Protein AF-0000000086702572 (afdb_homodimer)

pLDDT: mean 79.31, std 17.7, range [41.81, 97.75]

Structure (mmCIF, N/CA/C/O backbone):
data_AF-0000000086702572-model_v1
#
loop_
_entity.id
_entity.type
_entity.pdbx_description
1 polymer 'THAP9-like helix-turn-helix domain-containing protein'
#
loop_
_atom_site.group_PDB
_atom_site.id
_atom_site.type_symbol
_atom_site.label_atom_id
_atom_site.label_alt_id
_atom_site.label_comp_id
_atom_site.label_asym_id
_atom_site.label_entity_id
_atom_site.label_seq_id
_atom_site.pdbx_PDB_ins_code
_atom_site.Cartn_x
_atom_site.Cartn_y
_atom_site.Cartn_z
_atom_site.occupancy
_atom_site.B_iso_or_equiv
_atom_site.auth_seq_id
_atom_site.auth_comp_id
_atom_site.auth_asym_id
_atom_site.auth_atom_id
_atom_site.pdbx_PDB_model_num
ATOM 1 N N . MET A 1 1 ? -46.062 8.516 2.52 1 47.41 1 MET A N 1
ATOM 2 C CA . MET A 1 1 ? -45.156 9.492 1.93 1 47.41 1 MET A CA 1
ATOM 3 C C . MET A 1 1 ? -44.125 9.953 2.951 1 47.41 1 MET A C 1
ATOM 5 O O . MET A 1 1 ? -43.062 10.453 2.58 1 47.41 1 MET A O 1
ATOM 9 N N . TYR A 1 2 ? -44.406 9.977 4.293 1 61.81 2 TYR A N 1
ATOM 10 C CA . TYR A 1 2 ? -43.656 10.523 5.414 1 61.81 2 TYR A CA 1
ATOM 11 C C . TYR A 1 2 ? -42.5 9.586 5.801 1 61.81 2 TYR A C 1
ATOM 13 O O . TYR A 1 2 ? -41.469 10.031 6.258 1 61.81 2 TYR A O 1
ATOM 21 N N . LEU A 1 3 ? -42.719 8.219 5.656 1 58.97 3 LEU A N 1
ATOM 22 C CA . LEU A 1 3 ? -41.688 7.277 6.09 1 58.97 3 LEU A CA 1
ATOM 23 C C . LEU A 1 3 ? -40.531 7.242 5.09 1 58.97 3 LEU A C 1
ATOM 25 O O . LEU A 1 3 ? -39.438 6.84 5.438 1 58.97 3 LEU A O 1
ATOM 29 N N . LYS A 1 4 ? -40.812 7.445 3.801 1 59.31 4 LYS A N 1
ATOM 30 C CA . LYS A 1 4 ? -39.781 7.457 2.787 1 59.31 4 LYS A CA 1
ATOM 31 C C . LYS A 1 4 ? -38.812 8.633 2.99 1 59.31 4 LYS A C 1
ATOM 33 O O . LYS A 1 4 ? -37.625 8.523 2.729 1 59.31 4 LYS A O 1
ATOM 38 N N . ASN A 1 5 ? -39.344 9.727 3.611 1 57.03 5 ASN A N 1
ATOM 39 C CA . ASN A 1 5 ? -38.5 10.922 3.789 1 57.03 5 ASN A CA 1
ATOM 40 C C . ASN A 1 5 ? -37.469 10.727 4.895 1 57.03 5 ASN A C 1
ATOM 42 O O . ASN A 1 5 ? -36.375 11.266 4.82 1 57.03 5 ASN A O 1
ATOM 46 N N . LYS A 1 6 ? -37.969 9.961 6.004 1 54.84 6 LYS A N 1
ATOM 47 C CA . LYS A 1 6 ? -37.031 9.812 7.109 1 54.84 6 LYS A CA 1
ATOM 48 C C . LYS A 1 6 ? -35.812 8.969 6.699 1 54.84 6 LYS A C 1
ATOM 50 O O . LYS A 1 6 ? -34.688 9.25 7.094 1 54.84 6 LYS A O 1
ATOM 55 N N . ALA A 1 7 ? -36.031 7.922 5.992 1 58.47 7 ALA A N 1
ATOM 56 C CA . ALA A 1 7 ? -34.969 7.023 5.547 1 58.47 7 ALA A CA 1
ATOM 57 C C . ALA A 1 7 ? -34 7.742 4.602 1 58.47 7 ALA A C 1
ATOM 59 O O . ALA A 1 7 ? -32.781 7.562 4.695 1 58.47 7 ALA A O 1
ATOM 60 N N . ILE A 1 8 ? -34.469 8.555 3.746 1 57.09 8 ILE A N 1
ATOM 61 C CA . ILE A 1 8 ? -33.656 9.359 2.838 1 57.09 8 ILE A CA 1
ATOM 62 C C . ILE A 1 8 ? -32.875 10.406 3.629 1 57.09 8 ILE A C 1
ATOM 64 O O . ILE A 1 8 ? -31.719 10.672 3.338 1 57.09 8 ILE A O 1
ATOM 68 N N . LYS A 1 9 ? -33.594 11.117 4.645 1 53.56 9 LYS A N 1
ATOM 69 C CA . LYS A 1 9 ? -32.906 12.086 5.488 1 53.56 9 LYS A CA 1
ATOM 70 C C . LYS A 1 9 ? -31.781 11.43 6.297 1 53.56 9 LYS A C 1
ATOM 72 O O . LYS A 1 9 ? -30.703 12 6.469 1 53.56 9 LYS A O 1
ATOM 77 N N . ARG A 1 10 ? -32 10.227 6.922 1 55.5 10 ARG A N 1
ATOM 78 C CA . ARG A 1 10 ? -30.953 9.516 7.629 1 55.5 10 ARG A CA 1
ATOM 79 C C . ARG A 1 10 ? -29.812 9.156 6.684 1 55.5 10 ARG A C 1
ATOM 81 O O . ARG A 1 10 ? -28.641 9.242 7.059 1 55.5 10 ARG A O 1
ATOM 88 N N . LEU A 1 11 ? -30.109 8.688 5.441 1 55.97 11 LEU A N 1
ATOM 89 C CA . LEU A 1 11 ? -29.094 8.406 4.43 1 55.97 11 LEU A CA 1
ATOM 90 C C . LEU A 1 11 ? -28.391 9.688 3.994 1 55.97 11 LEU A C 1
ATOM 92 O O . LEU A 1 11 ? -27.172 9.688 3.754 1 55.97 11 LEU A O 1
ATOM 96 N N . GLN A 1 12 ? -29.188 10.758 3.855 1 53.19 12 GLN A N 1
ATOM 97 C CA . GLN A 1 12 ? -28.641 12.07 3.525 1 53.19 12 GLN A CA 1
ATOM 98 C C . GLN A 1 12 ? -27.797 12.617 4.676 1 53.19 12 GLN A C 1
ATOM 100 O O . GLN A 1 12 ? -26.797 13.312 4.449 1 53.19 12 GLN A O 1
ATOM 105 N N . GLN A 1 13 ? -28.312 12.461 5.941 1 52.56 13 GLN A N 1
ATOM 106 C CA . GLN A 1 13 ? -27.594 12.953 7.113 1 52.56 13 GLN A CA 1
ATOM 107 C C . GLN A 1 13 ? -26.281 12.219 7.297 1 52.56 13 GLN A C 1
ATOM 109 O O . GLN A 1 13 ? -25.297 12.805 7.766 1 52.56 13 GLN A O 1
ATOM 114 N N . ARG A 1 14 ? -26.391 10.836 7.242 1 50.84 14 ARG A N 1
ATOM 115 C CA . ARG A 1 14 ? -25.125 10.125 7.457 1 50.84 14 ARG A CA 1
ATOM 116 C C . ARG A 1 14 ? -24.047 10.625 6.5 1 50.84 14 ARG A C 1
ATOM 118 O O . ARG A 1 14 ? -22.859 10.477 6.777 1 50.84 14 ARG A O 1
ATOM 125 N N . LYS A 1 15 ? -24.438 10.984 5.246 1 52.94 15 LYS A N 1
ATOM 126 C CA . LYS A 1 15 ? -23.469 11.258 4.199 1 52.94 15 LYS A CA 1
ATOM 127 C C . LYS A 1 15 ? -22.844 12.641 4.375 1 52.94 15 LYS A C 1
ATOM 129 O O . LYS A 1 15 ? -22.031 13.078 3.545 1 52.94 15 LYS A O 1
ATOM 134 N N . ARG A 1 16 ? -23.422 13.57 5.051 1 49.25 16 ARG A N 1
ATOM 135 C CA . ARG A 1 16 ? -22.797 14.891 5.023 1 49.25 16 ARG A CA 1
ATOM 136 C C . ARG A 1 16 ? -21.688 14.984 6.059 1 49.25 16 ARG A C 1
ATOM 138 O O . ARG A 1 16 ? -21.953 15.062 7.262 1 49.25 16 ARG A O 1
ATOM 145 N N . THR A 1 17 ? -20.562 14.164 5.867 1 56.25 17 THR A N 1
ATOM 146 C CA . THR A 1 17 ? -19.359 14.375 6.656 1 56.25 17 THR A CA 1
ATOM 147 C C . THR A 1 17 ? -19.125 15.859 6.918 1 56.25 17 THR A C 1
ATOM 149 O O . THR A 1 17 ? -19.281 16.688 6.016 1 56.25 17 THR A O 1
ATOM 152 N N . LYS A 1 18 ? -19.328 16.422 8.086 1 60.84 18 LYS A N 1
ATOM 153 C CA . LYS A 1 18 ? -19.156 17.812 8.469 1 60.84 18 LYS A CA 1
ATOM 154 C C . LYS A 1 18 ? -17.984 18.453 7.738 1 60.84 18 LYS A C 1
ATOM 156 O O . LYS A 1 18 ? -16.906 17.844 7.656 1 60.84 18 LYS A O 1
ATOM 161 N N . PRO A 1 19 ? -18.188 19.438 6.934 1 62.53 19 PRO A N 1
ATOM 162 C CA . PRO A 1 19 ? -17.203 20.203 6.168 1 62.53 19 PRO A CA 1
ATOM 163 C C . PRO A 1 19 ? -15.891 20.406 6.934 1 62.53 19 PRO A C 1
ATOM 165 O O . PRO A 1 19 ? -14.82 20.453 6.324 1 62.53 19 PRO A O 1
ATOM 168 N N . THR A 1 20 ? -15.953 20.469 8.25 1 73.62 20 THR A N 1
ATOM 169 C CA . THR A 1 20 ? -14.742 20.703 9.016 1 73.62 20 THR A CA 1
ATOM 170 C C . THR A 1 20 ? -13.82 19.484 8.961 1 73.62 20 THR A C 1
ATOM 172 O O . THR A 1 20 ? -12.602 19.625 8.867 1 73.62 20 THR A O 1
ATOM 175 N N . THR A 1 21 ? -14.43 18.406 8.922 1 79.75 21 THR A N 1
ATOM 176 C CA . THR A 1 21 ? -13.609 17.203 8.891 1 79.75 21 THR A CA 1
ATOM 177 C C . THR A 1 21 ? -12.883 17.078 7.551 1 79.75 21 THR A C 1
ATOM 179 O O . THR A 1 21 ? -11.711 16.703 7.508 1 79.75 21 THR A O 1
ATOM 182 N N . LEU A 1 22 ? -13.57 17.469 6.555 1 83.44 22 LEU A N 1
ATOM 183 C CA . LEU A 1 22 ? -12.953 17.438 5.234 1 83.44 22 LEU A CA 1
ATOM 184 C C . LEU A 1 22 ? -11.781 18.406 5.156 1 83.44 22 LEU A C 1
ATOM 186 O O . LEU A 1 22 ? -10.75 18.094 4.555 1 83.44 22 LEU A O 1
ATOM 190 N N . ALA A 1 23 ? -11.93 19.5 5.754 1 84.88 23 ALA A N 1
ATOM 191 C CA . ALA A 1 23 ? -10.852 20.484 5.762 1 84.88 23 ALA A CA 1
ATOM 192 C C . ALA A 1 23 ? -9.633 19.969 6.508 1 84.88 23 ALA A C 1
ATOM 194 O O . ALA A 1 23 ? -8.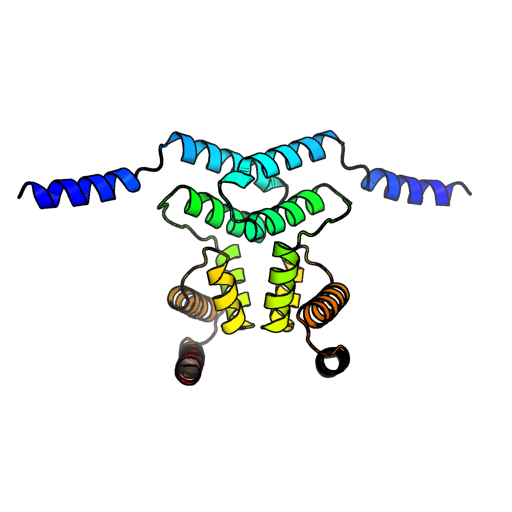492 20.188 6.082 1 84.88 23 ALA A O 1
ATOM 195 N N . ASN A 1 24 ? -9.812 19.297 7.566 1 89.25 24 ASN A N 1
ATOM 196 C CA . ASN A 1 24 ? -8.719 18.719 8.344 1 89.25 24 ASN A CA 1
ATOM 197 C C . ASN A 1 24 ? -7.969 17.656 7.543 1 89.25 24 ASN A C 1
ATOM 199 O O . ASN A 1 24 ? -6.734 17.625 7.559 1 89.25 24 ASN A O 1
ATOM 203 N N . VAL A 1 25 ? -8.727 16.906 6.859 1 92.56 25 VAL A N 1
ATOM 204 C CA . VAL A 1 25 ? -8.133 15.828 6.078 1 92.56 25 VAL A CA 1
ATOM 205 C C . VAL A 1 25 ? -7.301 16.406 4.938 1 92.56 25 VAL A C 1
ATOM 207 O O . VAL A 1 25 ? -6.195 15.938 4.664 1 92.56 25 VAL A O 1
ATOM 210 N N . GLU A 1 26 ? -7.797 17.453 4.328 1 92.62 26 GLU A N 1
ATOM 211 C CA . GLU A 1 26 ? -7.066 18.078 3.227 1 92.62 26 GLU A CA 1
ATOM 212 C C . GLU A 1 26 ? -5.785 18.75 3.723 1 92.62 26 GLU A C 1
ATOM 214 O O . GLU A 1 26 ? -4.777 18.766 3.018 1 92.62 26 GLU A O 1
ATOM 219 N N . GLN A 1 27 ? -5.844 19.25 4.879 1 93.88 27 GLN A N 1
ATOM 220 C CA . GLN A 1 27 ? -4.641 19.828 5.473 1 93.88 27 GLN A CA 1
ATOM 221 C C . GLN A 1 27 ? -3.582 18.766 5.719 1 93.88 27 GLN A C 1
ATOM 223 O O . GLN A 1 27 ? -2.393 19 5.484 1 93.88 27 GLN A O 1
ATOM 228 N N . ILE A 1 28 ? -3.982 17.656 6.211 1 94.75 28 ILE A N 1
ATOM 229 C CA . ILE A 1 28 ? -3.066 16.547 6.453 1 94.75 28 ILE A CA 1
ATOM 230 C C . ILE A 1 28 ? -2.449 16.094 5.137 1 94.75 28 ILE A C 1
ATOM 232 O O . ILE A 1 28 ? -1.235 15.898 5.047 1 94.75 28 ILE A O 1
ATOM 236 N N . ILE A 1 29 ? -3.273 16 4.145 1 94.56 29 ILE A N 1
ATOM 237 C CA . ILE A 1 29 ? -2.848 15.547 2.826 1 94.56 29 ILE A CA 1
ATOM 238 C C . ILE A 1 29 ? -1.815 16.516 2.252 1 94.56 29 ILE A C 1
ATOM 240 O O . ILE A 1 29 ? -0.785 16.094 1.723 1 94.56 29 ILE A O 1
ATOM 244 N N . SER A 1 30 ? -2.053 17.719 2.445 1 95 30 SER A N 1
ATOM 245 C CA . SER A 1 30 ? -1.135 18.734 1.942 1 95 30 SER A CA 1
ATOM 246 C C . SER A 1 30 ? 0.174 18.734 2.725 1 95 30 SER A C 1
ATOM 248 O O . SER A 1 30 ? 1.245 18.953 2.152 1 95 30 SER A O 1
ATOM 250 N N . ALA A 1 31 ? 0.115 18.5 3.941 1 94.56 31 ALA A N 1
ATOM 251 C CA . ALA A 1 31 ? 1.286 18.516 4.816 1 94.56 31 ALA A CA 1
ATOM 252 C C . ALA A 1 31 ? 2.205 17.328 4.52 1 94.56 31 ALA A C 1
ATOM 254 O O . ALA A 1 31 ? 3.422 17.422 4.711 1 94.56 31 ALA A O 1
ATOM 255 N N . MET A 1 32 ? 1.665 16.266 4.055 1 94.88 32 MET A N 1
ATOM 256 C CA . MET A 1 32 ? 2.479 15.078 3.863 1 94.88 32 MET A CA 1
ATOM 257 C C . MET A 1 32 ? 3.074 15.039 2.459 1 94.88 32 MET A C 1
ATOM 259 O O . MET A 1 32 ? 3.992 14.266 2.189 1 94.88 32 MET A O 1
ATOM 263 N N . GLU A 1 33 ? 2.643 15.875 1.587 1 95.06 33 GLU A N 1
ATOM 264 C CA . GLU A 1 33 ? 2.975 15.836 0.166 1 95.06 33 GLU A CA 1
ATOM 265 C C . GLU A 1 33 ? 4.48 15.922 -0.051 1 95.06 33 GLU A C 1
ATOM 267 O O . GLU A 1 33 ? 5.039 15.18 -0.866 1 95.06 33 GLU A O 1
ATOM 272 N N . PRO A 1 34 ? 5.211 16.75 0.697 1 94 34 PRO A N 1
ATOM 273 C CA . PRO A 1 34 ? 6.648 16.891 0.445 1 94 34 PRO A CA 1
ATOM 274 C C . PRO A 1 34 ? 7.441 15.656 0.883 1 94 34 PRO A C 1
ATOM 276 O O . PRO A 1 34 ? 8.586 15.469 0.458 1 94 34 PRO A O 1
ATOM 279 N N . TYR A 1 35 ? 6.875 14.797 1.623 1 93.81 35 TYR A N 1
ATOM 280 C CA . TYR A 1 35 ? 7.609 13.68 2.201 1 93.81 35 TYR A CA 1
ATOM 281 C C . TYR A 1 35 ? 7.391 12.406 1.393 1 93.81 35 TYR A C 1
ATOM 283 O O . TYR A 1 35 ? 8.125 11.43 1.545 1 93.81 35 TYR A O 1
ATOM 291 N N . LEU A 1 36 ? 6.457 12.336 0.523 1 95.5 36 LEU A N 1
ATOM 292 C CA . LEU A 1 36 ? 6.031 11.094 -0.111 1 95.5 36 LEU A CA 1
ATOM 293 C C . LEU A 1 36 ? 6.18 11.18 -1.626 1 95.5 36 LEU A C 1
ATOM 295 O O . LEU A 1 36 ? 6.191 12.273 -2.193 1 95.5 36 LEU A O 1
ATOM 299 N N . THR A 1 37 ? 6.398 10.078 -2.238 1 95.62 37 THR A N 1
ATOM 300 C CA . THR A 1 37 ? 6.359 10.008 -3.695 1 95.62 37 THR A CA 1
ATOM 301 C C . THR A 1 37 ? 4.945 10.25 -4.211 1 95.62 37 THR A C 1
ATOM 303 O O . THR A 1 37 ? 3.98 10.203 -3.443 1 95.62 37 THR A O 1
ATOM 306 N N . LYS A 1 38 ? 4.812 10.484 -5.441 1 95.75 38 LYS A N 1
ATOM 307 C CA . LYS A 1 38 ? 3.508 10.758 -6.039 1 95.75 38 LYS A CA 1
ATOM 308 C C . LYS A 1 38 ? 2.553 9.586 -5.84 1 95.75 38 LYS A C 1
ATOM 310 O O . LYS A 1 38 ? 1.374 9.781 -5.535 1 95.75 38 LYS A O 1
ATOM 315 N N . VAL A 1 39 ? 3.088 8.398 -5.992 1 95.12 39 VAL A N 1
ATOM 316 C CA . VAL A 1 39 ? 2.273 7.191 -5.848 1 95.12 39 VAL A CA 1
ATOM 317 C C . VAL A 1 39 ? 1.812 7.055 -4.398 1 95.12 39 VAL A C 1
ATOM 319 O O . VAL A 1 39 ? 0.622 6.859 -4.133 1 95.12 39 VAL A O 1
ATOM 322 N N . GLN A 1 40 ? 2.783 7.207 -3.484 1 96.81 40 GLN A N 1
ATOM 323 C CA . GLN A 1 40 ? 2.461 7.102 -2.066 1 96.81 40 GLN A CA 1
ATOM 324 C C . GLN A 1 40 ? 1.431 8.148 -1.657 1 96.81 40 GLN A C 1
ATOM 326 O O . GLN A 1 40 ? 0.446 7.832 -0.987 1 96.81 40 GLN A O 1
ATOM 331 N N . HIS A 1 41 ? 1.684 9.336 -2.072 1 96.81 41 HIS A N 1
ATOM 332 C CA . HIS A 1 41 ? 0.8 10.445 -1.738 1 96.81 41 HIS A CA 1
ATOM 333 C C . HIS A 1 41 ? -0.609 10.211 -2.271 1 96.81 41 HIS A C 1
ATOM 335 O O . HIS A 1 41 ? -1.593 10.484 -1.58 1 96.81 41 HIS A O 1
ATOM 341 N N . SER A 1 42 ? -0.713 9.719 -3.477 1 95.56 42 SER A N 1
ATOM 342 C CA . SER A 1 42 ? -2.012 9.469 -4.09 1 95.56 42 SER A CA 1
ATOM 343 C C . SER A 1 42 ? -2.766 8.367 -3.357 1 95.56 42 SER A C 1
ATOM 345 O O . SER A 1 42 ? -3.959 8.5 -3.08 1 95.56 42 SER A O 1
ATOM 347 N N . LEU A 1 43 ? -2.074 7.309 -3.078 1 96.25 43 LEU A N 1
ATOM 348 C CA . LEU A 1 43 ? -2.691 6.188 -2.379 1 96.25 43 LEU A CA 1
ATOM 349 C C . LEU A 1 43 ? -3.223 6.621 -1.017 1 96.25 43 LEU A C 1
ATOM 351 O O . LEU A 1 43 ? -4.359 6.305 -0.66 1 96.25 43 LEU A O 1
ATOM 355 N N . ILE A 1 44 ? -2.434 7.371 -0.308 1 96.19 44 ILE A N 1
ATOM 356 C CA . ILE A 1 44 ? -2.787 7.789 1.045 1 96.19 44 ILE A CA 1
ATOM 357 C C . ILE A 1 44 ? -3.943 8.781 0.992 1 96.19 44 ILE A C 1
ATOM 359 O O . ILE A 1 44 ? -4.867 8.719 1.806 1 96.19 44 ILE A O 1
ATOM 363 N N . SER A 1 45 ? -3.895 9.672 0.053 1 94.5 45 SER A N 1
ATOM 364 C CA . SER A 1 45 ? -4.949 10.664 -0.103 1 94.5 45 SER A CA 1
ATOM 365 C C . SER A 1 45 ? -6.301 10.008 -0.35 1 94.5 45 SER A C 1
ATOM 367 O O . SER A 1 45 ? -7.324 10.445 0.181 1 94.5 45 SER A O 1
ATOM 369 N N . ILE A 1 46 ? -6.266 8.992 -1.182 1 94.31 46 ILE A N 1
ATOM 370 C CA . ILE A 1 46 ? -7.492 8.266 -1.495 1 94.31 46 ILE A CA 1
ATOM 371 C C . ILE A 1 46 ? -8.062 7.645 -0.222 1 94.31 46 ILE A C 1
ATOM 373 O O . ILE A 1 46 ? -9.273 7.719 0.022 1 94.31 46 ILE A O 1
ATOM 377 N N . GLN A 1 47 ? -7.203 7.082 0.638 1 94.56 47 GLN A N 1
ATOM 378 C CA . GLN A 1 47 ? -7.672 6.461 1.874 1 94.56 47 GLN A CA 1
ATOM 379 C C . GLN A 1 47 ? -8.242 7.508 2.828 1 94.56 47 GLN A C 1
ATOM 381 O O . GLN A 1 47 ? -9.281 7.281 3.457 1 94.56 47 GLN A O 1
ATOM 386 N N . LEU A 1 48 ? -7.613 8.648 2.941 1 94.44 48 LEU A N 1
ATOM 387 C CA . LEU A 1 48 ? -8.031 9.695 3.865 1 94.44 48 LEU A CA 1
ATOM 388 C C . LEU A 1 48 ? -9.344 10.32 3.418 1 94.44 48 LEU A C 1
ATOM 390 O O . LEU A 1 48 ? -10.242 10.547 4.238 1 94.44 48 LEU A O 1
ATOM 394 N N . ARG A 1 49 ? -9.461 10.539 2.162 1 91.75 49 ARG A N 1
ATOM 395 C CA . ARG A 1 49 ? -10.688 11.125 1.633 1 91.75 49 ARG A CA 1
ATOM 396 C C . ARG A 1 49 ? -11.852 10.148 1.74 1 91.75 49 ARG A C 1
ATOM 398 O O . ARG A 1 49 ? -12.992 10.555 1.982 1 91.75 49 ARG A O 1
ATOM 405 N N . ALA A 1 50 ? -11.523 8.883 1.514 1 90.44 50 ALA A N 1
ATOM 406 C CA . ALA A 1 50 ? -12.555 7.859 1.632 1 90.44 50 ALA A CA 1
ATOM 407 C C . ALA A 1 50 ? -13.078 7.77 3.062 1 90.44 50 ALA A C 1
ATOM 409 O O . ALA A 1 50 ? -14.25 7.441 3.285 1 90.44 50 ALA A O 1
ATOM 410 N N . ALA A 1 51 ? -12.219 8.039 4.016 1 88.5 51 ALA A N 1
ATOM 411 C CA . ALA A 1 51 ? -12.578 7.949 5.426 1 88.5 51 ALA A CA 1
ATOM 412 C C . ALA A 1 51 ? -13.594 9.023 5.805 1 88.5 51 ALA A C 1
ATOM 414 O O . ALA A 1 51 ? -14.398 8.836 6.723 1 88.5 51 ALA A O 1
ATOM 415 N N . VAL A 1 52 ? -13.57 10.211 5.273 1 86.44 52 VAL A N 1
ATOM 416 C CA . VAL A 1 52 ? -14.438 11.312 5.664 1 86.44 52 VAL A CA 1
ATOM 417 C C . VAL A 1 52 ? -15.68 11.328 4.785 1 86.44 52 VAL A C 1
ATOM 419 O O . VAL A 1 52 ? -16.672 11.992 5.109 1 86.44 52 VAL A O 1
ATOM 422 N N . GLY A 1 53 ? -15.766 10.594 3.766 1 79.38 53 GLY A N 1
ATOM 423 C CA . GLY A 1 53 ? -17.016 10.508 3.023 1 79.38 53 GLY A CA 1
ATOM 424 C C . GLY A 1 53 ? -16.812 10.398 1.524 1 79.38 53 GLY A C 1
ATOM 425 O O . GLY A 1 53 ? -15.688 10.203 1.057 1 79.38 53 GLY A O 1
ATOM 426 N N . LYS A 1 54 ? -17.953 10.484 0.856 1 64.19 54 LYS A N 1
ATOM 427 C CA . LYS A 1 54 ? -18.047 10.203 -0.574 1 64.19 54 LYS A CA 1
ATOM 428 C C . LYS A 1 54 ? -17.438 11.336 -1.394 1 64.19 54 LYS A C 1
ATOM 430 O O . LYS A 1 54 ? -18.031 12.398 -1.542 1 64.19 54 LYS A O 1
ATOM 435 N N . VAL A 1 55 ? -16.266 11.367 -1.47 1 67.5 55 VAL A N 1
ATOM 436 C CA . VAL A 1 55 ? -15.633 12.297 -2.396 1 67.5 55 VAL A CA 1
ATOM 437 C C . VAL A 1 55 ? -15.367 11.594 -3.729 1 67.5 55 VAL A C 1
ATOM 439 O O . VAL A 1 55 ? -15.086 10.398 -3.762 1 67.5 55 VAL A O 1
ATOM 442 N N . LYS A 1 56 ? -15.75 12.312 -4.637 1 71 56 LYS A N 1
ATOM 443 C CA . LYS A 1 56 ? -15.383 11.766 -5.941 1 71 56 LYS A CA 1
ATOM 444 C C . LYS A 1 56 ? -13.891 11.43 -6 1 71 56 LYS A C 1
ATOM 446 O O . LYS A 1 56 ? -13.055 12.242 -5.613 1 71 56 LYS A O 1
ATOM 451 N N . ARG A 1 57 ? -13.656 10.281 -6.375 1 73.94 57 ARG A N 1
ATOM 452 C CA . ARG A 1 57 ? -12.266 9.844 -6.43 1 73.94 57 ARG A CA 1
ATOM 453 C C . ARG A 1 57 ? -11.633 10.203 -7.773 1 73.94 57 ARG A C 1
ATOM 455 O O . ARG A 1 57 ? -12.125 9.789 -8.828 1 73.94 57 ARG A O 1
ATOM 462 N N . CYS A 1 58 ? -10.773 11.156 -7.715 1 80 58 CYS A N 1
ATOM 463 C CA . CYS A 1 58 ? -9.93 11.43 -8.875 1 80 58 CYS A CA 1
ATOM 464 C C . CYS A 1 58 ? -8.57 10.758 -8.734 1 80 58 CYS A C 1
ATOM 466 O O . CYS A 1 58 ? -7.871 10.969 -7.746 1 80 58 CYS A O 1
ATOM 468 N N . TYR A 1 59 ? -8.359 9.867 -9.758 1 90.31 59 TYR A N 1
ATOM 469 C CA . TYR A 1 59 ? -7.098 9.133 -9.719 1 90.31 59 TYR A CA 1
ATOM 470 C C . TYR A 1 59 ? -6.082 9.742 -10.68 1 90.31 59 TYR A C 1
ATOM 472 O O . TYR A 1 59 ? -6.391 9.992 -11.844 1 90.31 59 TYR A O 1
ATOM 480 N N . ASN A 1 60 ? -5.047 10.008 -10.211 1 91.25 60 ASN A N 1
ATOM 481 C CA . ASN A 1 60 ? -3.979 10.5 -11.078 1 91.25 60 ASN A CA 1
ATOM 482 C C . ASN A 1 60 ? -3.354 9.367 -11.891 1 91.25 60 ASN A C 1
ATOM 484 O O . ASN A 1 60 ? -3.604 8.195 -11.617 1 91.25 60 ASN A O 1
ATOM 488 N N . LYS A 1 61 ? -2.568 9.711 -12.93 1 91.75 61 LYS A N 1
ATOM 489 C CA . LYS A 1 61 ? -1.966 8.734 -13.836 1 91.75 61 LYS A CA 1
ATOM 490 C C . LYS A 1 61 ? -0.988 7.824 -13.094 1 91.75 61 LYS A C 1
ATOM 492 O O . LYS A 1 61 ? -0.878 6.641 -13.406 1 91.75 61 LYS A O 1
ATOM 497 N N . GLU A 1 62 ? -0.263 8.43 -12.148 1 93 62 GLU A N 1
ATOM 498 C CA . GLU A 1 62 ? 0.726 7.664 -11.398 1 93 62 GLU A CA 1
ATOM 499 C C . GLU A 1 62 ? 0.066 6.543 -10.594 1 93 62 GLU A C 1
ATOM 501 O O . GLU A 1 62 ? 0.554 5.41 -10.586 1 93 62 GLU A O 1
ATOM 506 N N . PHE A 1 63 ? -1.007 6.879 -10.031 1 95.38 63 PHE A N 1
ATOM 507 C CA . PHE A 1 63 ? -1.721 5.879 -9.25 1 95.38 63 PHE A CA 1
ATOM 508 C C . PHE A 1 63 ? -2.328 4.816 -10.156 1 95.38 63 PHE A C 1
ATOM 510 O O . PHE A 1 63 ? -2.301 3.627 -9.828 1 95.38 63 PHE A O 1
ATOM 517 N N . LYS A 1 64 ? -2.922 5.195 -11.266 1 95.44 64 LYS A N 1
ATOM 518 C CA . LYS A 1 64 ? -3.518 4.242 -12.195 1 95.44 64 LYS A CA 1
ATOM 519 C C . LYS A 1 64 ? -2.484 3.232 -12.688 1 95.44 64 LYS A C 1
ATOM 521 O O . LYS A 1 64 ? -2.748 2.029 -12.711 1 95.44 64 LYS A O 1
ATOM 526 N N . THR A 1 65 ? -1.343 3.734 -12.977 1 93.06 65 THR A N 1
ATOM 527 C CA . THR A 1 65 ? -0.271 2.861 -13.438 1 93.06 65 THR A CA 1
ATOM 528 C C . THR A 1 65 ? 0.154 1.894 -12.336 1 93.06 65 THR A C 1
ATOM 530 O O . THR A 1 65 ? 0.404 0.715 -12.602 1 93.06 65 THR A O 1
ATOM 533 N N . PHE A 1 66 ? 0.232 2.42 -11.188 1 96.19 66 PHE A N 1
ATOM 534 C CA . PHE A 1 66 ? 0.582 1.603 -10.031 1 96.19 66 PHE A CA 1
ATOM 535 C C . PHE A 1 66 ? -0.451 0.503 -9.812 1 96.19 66 PHE A C 1
ATOM 537 O O . PHE A 1 66 ? -0.097 -0.669 -9.672 1 96.19 66 PHE A O 1
ATOM 544 N N . ALA A 1 67 ? -1.657 0.913 -9.75 1 97 67 ALA A N 1
ATOM 545 C CA . ALA A 1 67 ? -2.748 -0.018 -9.477 1 97 67 ALA A CA 1
ATOM 546 C C . ALA A 1 67 ? -2.83 -1.103 -10.547 1 97 67 ALA A C 1
ATOM 548 O O . ALA A 1 67 ? -2.988 -2.285 -10.227 1 97 67 ALA A O 1
ATOM 549 N N . VAL A 1 68 ? -2.676 -0.739 -11.766 1 94.75 68 VAL A N 1
ATOM 550 C CA . VAL A 1 68 ? -2.688 -1.679 -12.883 1 94.75 68 VAL A CA 1
ATOM 551 C C . VAL A 1 68 ? -1.495 -2.627 -12.773 1 94.75 68 VAL A C 1
ATOM 553 O O . VAL A 1 68 ? -1.621 -3.826 -13.031 1 94.75 68 VAL A O 1
ATOM 556 N N . SER A 1 69 ? -0.352 -2.111 -12.375 1 95.56 69 SER A N 1
ATOM 557 C CA . SER A 1 69 ? 0.851 -2.924 -12.227 1 95.56 69 SER A CA 1
ATOM 558 C C . SER A 1 69 ? 0.667 -3.982 -11.141 1 95.56 69 SER A C 1
ATOM 560 O O . SER A 1 69 ? 1.075 -5.133 -11.312 1 95.56 69 SER A O 1
ATOM 562 N N . VAL A 1 70 ? 0.093 -3.604 -10.039 1 96.12 70 VAL A N 1
ATOM 563 C CA . VAL A 1 70 ? -0.171 -4.539 -8.953 1 96.12 70 VAL A CA 1
ATOM 564 C C . VAL A 1 70 ? -1.106 -5.645 -9.438 1 96.12 70 VAL A C 1
ATOM 566 O O . VAL A 1 70 ? -0.869 -6.828 -9.172 1 96.12 70 VAL A O 1
ATOM 569 N N . TYR A 1 71 ? -2.129 -5.262 -10.117 1 94.44 71 TYR A N 1
ATOM 570 C CA . TYR A 1 71 ? -3.104 -6.219 -10.625 1 94.44 71 TYR A CA 1
ATOM 571 C C . TYR A 1 71 ? -2.469 -7.145 -11.656 1 94.44 71 TYR A C 1
ATOM 573 O O . TYR A 1 71 ? -2.77 -8.344 -11.695 1 94.44 71 TYR A O 1
ATOM 581 N N . TYR A 1 72 ? -1.688 -6.551 -12.5 1 87.94 72 TYR A N 1
ATOM 582 C CA . TYR A 1 72 ? -0.983 -7.332 -13.508 1 87.94 72 TYR A CA 1
ATOM 583 C C . TYR A 1 72 ? -0.079 -8.375 -12.867 1 87.94 72 TYR A C 1
ATOM 585 O O . TYR A 1 72 ? 0.03 -9.5 -13.352 1 87.94 72 TYR A O 1
ATOM 593 N N . LYS A 1 73 ? 0.572 -7.996 -11.805 1 90 73 LYS A N 1
ATOM 594 C CA . LYS A 1 73 ? 1.487 -8.906 -11.125 1 90 73 LYS A CA 1
ATOM 595 C C . LYS A 1 73 ? 0.726 -10.023 -10.414 1 90 73 LYS A C 1
ATOM 597 O O . LYS A 1 73 ? 1.188 -11.164 -10.359 1 90 73 LYS A O 1
ATOM 602 N N . SER A 1 74 ? -0.351 -9.641 -9.758 1 91.25 74 SER A N 1
ATOM 603 C CA . SER A 1 74 ? -1.143 -10.641 -9.047 1 91.25 74 SER A CA 1
ATOM 604 C C . SER A 1 74 ? -2.557 -10.141 -8.781 1 91.25 74 SER A C 1
ATOM 606 O O . SER A 1 74 ? -2.777 -9.336 -7.871 1 91.25 74 SER A O 1
ATOM 608 N N . PRO A 1 75 ? -3.492 -10.711 -9.539 1 92.88 75 PRO A N 1
ATOM 609 C CA . PRO A 1 75 ? -4.883 -10.336 -9.281 1 92.88 75 PRO A CA 1
ATOM 610 C C . PRO A 1 75 ? -5.352 -10.719 -7.879 1 92.88 75 PRO A C 1
ATOM 612 O O . PRO A 1 75 ? -6.133 -9.984 -7.266 1 92.88 75 PRO A O 1
ATOM 615 N N . SER A 1 76 ? -4.859 -11.828 -7.406 1 92.62 76 SER A N 1
ATOM 616 C CA . SER A 1 76 ? -5.227 -12.281 -6.07 1 92.62 76 SER A CA 1
ATOM 617 C C . SER A 1 76 ? -4.707 -11.328 -5 1 92.62 76 SER A C 1
ATOM 619 O O . SER A 1 76 ? -5.418 -11.008 -4.047 1 92.62 76 SER A O 1
ATOM 621 N N . CYS A 1 77 ? -3.508 -10.883 -5.203 1 94.12 77 CYS A N 1
ATOM 622 C CA . CYS A 1 77 ? -2.918 -9.922 -4.277 1 94.12 77 CYS A CA 1
ATOM 623 C C . CYS A 1 77 ? -3.672 -8.602 -4.316 1 94.12 77 CYS A C 1
ATOM 625 O O . CYS A 1 77 ? -3.914 -7.988 -3.271 1 94.12 77 CYS A O 1
ATOM 627 N N . TYR A 1 78 ? -4.055 -8.203 -5.469 1 95.81 78 TYR A N 1
ATOM 628 C CA . TYR A 1 78 ? -4.82 -6.969 -5.609 1 95.81 78 TYR A CA 1
ATOM 629 C C . TYR A 1 78 ? -6.129 -7.047 -4.832 1 95.81 78 TYR A C 1
ATOM 631 O O . TYR A 1 78 ? -6.512 -6.09 -4.156 1 95.81 78 TYR A O 1
ATOM 639 N N . ARG A 1 79 ? -6.816 -8.164 -4.941 1 95.25 79 ARG A N 1
ATOM 640 C CA . ARG A 1 79 ? -8.062 -8.359 -4.211 1 95.25 79 ARG A CA 1
ATOM 641 C C . ARG A 1 79 ? -7.82 -8.32 -2.703 1 95.25 79 ARG A C 1
ATOM 643 O O . ARG A 1 79 ? -8.609 -7.742 -1.958 1 95.25 79 ARG A O 1
ATOM 650 N N . PHE A 1 80 ? -6.793 -8.922 -2.355 1 96.44 80 PHE A N 1
ATOM 651 C CA . PHE A 1 80 ? -6.43 -8.898 -0.943 1 96.44 80 PHE A CA 1
ATOM 652 C C . PHE A 1 80 ? -6.172 -7.469 -0.479 1 96.44 80 PHE A C 1
ATOM 654 O O . PHE A 1 80 ? -6.672 -7.051 0.568 1 96.44 80 PHE A O 1
ATOM 661 N N . LEU A 1 81 ? -5.359 -6.676 -1.206 1 97.75 81 LEU A N 1
ATOM 662 C CA . LEU A 1 81 ? -5.062 -5.285 -0.873 1 97.75 81 LEU A CA 1
ATOM 663 C C . LEU A 1 81 ? -6.344 -4.457 -0.807 1 97.75 81 LEU A C 1
ATOM 665 O O . LEU A 1 81 ? -6.461 -3.557 0.026 1 97.75 81 LEU A O 1
ATOM 669 N N . SER A 1 82 ? -7.301 -4.793 -1.676 1 96.94 82 SER A N 1
ATOM 670 C CA . SER A 1 82 ? -8.57 -4.074 -1.731 1 96.94 82 SER A CA 1
ATOM 671 C C . SER A 1 82 ? -9.383 -4.285 -0.457 1 96.94 82 SER A C 1
ATOM 673 O O . SER A 1 82 ? -10.305 -3.52 -0.171 1 96.94 82 SER A O 1
ATOM 675 N N . THR A 1 83 ? -9.094 -5.312 0.288 1 96 83 THR A N 1
ATOM 676 C CA . THR A 1 83 ? -9.773 -5.547 1.557 1 96 83 THR A CA 1
ATOM 677 C C . THR A 1 83 ? -9.211 -4.641 2.646 1 96 83 THR A C 1
ATOM 679 O O . THR A 1 83 ? -9.875 -4.379 3.65 1 96 83 THR A O 1
ATOM 682 N N . LYS A 1 84 ? -7.996 -4.16 2.502 1 96.69 84 LYS A N 1
ATOM 683 C CA . LYS A 1 84 ? -7.316 -3.338 3.5 1 96.69 84 LYS A CA 1
ATOM 684 C C . LYS A 1 84 ? -7.309 -1.869 3.088 1 96.69 84 LYS A C 1
ATOM 686 O O . LYS A 1 84 ? -7.289 -0.98 3.941 1 96.69 84 LYS A O 1
ATOM 691 N N . PHE A 1 85 ? -7.367 -1.668 1.838 1 96.69 85 PHE A N 1
ATOM 692 C CA . PHE A 1 85 ? -7.301 -0.324 1.275 1 96.69 85 PHE A CA 1
ATOM 693 C C . PHE A 1 85 ? -8.469 -0.074 0.329 1 96.69 85 PHE A C 1
ATOM 695 O O . PHE A 1 85 ? -8.938 -0.993 -0.348 1 96.69 85 PHE A O 1
ATOM 702 N N . LYS A 1 86 ? -8.852 1.134 0.334 1 94.94 86 LYS A N 1
ATOM 703 C CA . LYS A 1 86 ? -9.859 1.528 -0.65 1 94.94 86 LYS A CA 1
ATOM 704 C C . LYS A 1 86 ? -9.242 1.638 -2.045 1 94.94 86 LYS A C 1
ATOM 706 O O . LYS A 1 86 ? -8.633 2.652 -2.381 1 94.94 86 LYS A O 1
ATOM 711 N N . LEU A 1 87 ? -9.383 0.604 -2.775 1 95.44 87 LEU A N 1
ATOM 712 C CA . LEU A 1 87 ? -8.852 0.539 -4.133 1 95.44 87 LEU A CA 1
ATOM 713 C C . LEU A 1 87 ? -9.984 0.396 -5.148 1 95.44 87 LEU A C 1
ATOM 715 O O . LEU A 1 87 ? -11.078 -0.06 -4.809 1 95.44 87 LEU A O 1
ATOM 719 N N . PRO A 1 88 ? -9.734 0.9 -6.355 1 95.06 88 PRO A N 1
ATOM 720 C CA . PRO A 1 88 ? -10.75 0.721 -7.398 1 95.06 88 PRO A CA 1
ATOM 721 C C . PRO A 1 88 ? -11.094 -0.747 -7.637 1 95.06 88 PRO A C 1
ATOM 723 O O . PRO A 1 88 ? -10.242 -1.621 -7.473 1 95.06 88 PRO A O 1
ATOM 726 N N . ALA A 1 89 ? -12.328 -0.995 -8.031 1 94.88 89 ALA A N 1
ATOM 727 C CA . ALA A 1 89 ? -12.781 -2.354 -8.32 1 94.88 89 ALA A CA 1
ATOM 728 C C . ALA A 1 89 ? -11.992 -2.967 -9.469 1 94.88 89 ALA A C 1
ATOM 730 O O . ALA A 1 89 ? -11.445 -2.248 -10.305 1 94.88 89 ALA A O 1
ATOM 731 N N . VAL A 1 90 ? -12.062 -4.25 -9.469 1 92.06 90 VAL A N 1
ATOM 732 C CA . VAL A 1 90 ? -11.328 -5.008 -10.477 1 92.06 90 VAL A CA 1
ATOM 733 C C . VAL A 1 90 ? -11.773 -4.59 -11.875 1 92.06 90 VAL A C 1
ATOM 735 O O . VAL A 1 90 ? -10.953 -4.461 -12.781 1 92.06 90 VAL A O 1
ATOM 738 N N . SER A 1 91 ? -13.031 -4.348 -12.07 1 93.38 91 SER A N 1
ATOM 739 C CA . SER A 1 91 ? -13.555 -3.93 -13.367 1 93.38 91 SER A CA 1
ATOM 740 C C . SER A 1 91 ? -12.953 -2.598 -13.805 1 93.38 91 SER A C 1
ATOM 742 O O . SER A 1 91 ? -12.68 -2.393 -14.992 1 93.38 91 SER A O 1
ATOM 744 N N . THR A 1 92 ? -12.797 -1.657 -12.875 1 93.75 92 THR A N 1
ATOM 745 C CA . THR A 1 92 ? -12.18 -0.366 -13.148 1 93.75 92 THR A CA 1
ATOM 746 C C . THR A 1 92 ? -10.719 -0.542 -13.547 1 93.75 92 THR A C 1
ATOM 748 O O . THR A 1 92 ? -10.25 0.092 -14.5 1 93.75 92 THR A O 1
ATOM 751 N N . ILE A 1 93 ? -10.008 -1.42 -12.898 1 94.62 93 ILE A N 1
ATOM 752 C CA . ILE A 1 93 ? -8.602 -1.688 -13.18 1 94.62 93 ILE A CA 1
ATOM 753 C C . ILE A 1 93 ? -8.461 -2.281 -14.578 1 94.62 93 ILE A C 1
ATOM 755 O O . ILE A 1 93 ? -7.566 -1.899 -15.336 1 94.62 93 ILE A O 1
ATOM 759 N N . GLN A 1 94 ? -9.336 -3.125 -14.883 1 90.88 94 GLN A N 1
ATOM 760 C CA . GLN A 1 94 ? -9.328 -3.752 -16.203 1 90.88 94 GLN A CA 1
ATOM 761 C C . GLN A 1 94 ? -9.547 -2.721 -17.297 1 90.88 94 GLN A C 1
ATOM 763 O O . GLN A 1 94 ? -8.898 -2.775 -18.359 1 90.88 94 GLN A O 1
ATOM 768 N N . SER A 1 95 ? -10.438 -1.843 -17.031 1 92 95 SER A N 1
ATOM 769 C CA . SER A 1 95 ? -10.68 -0.754 -17.969 1 92 95 SER A CA 1
ATOM 770 C C . SER A 1 95 ? -9.438 0.115 -18.141 1 92 95 SER A C 1
ATOM 772 O O . SER A 1 95 ? -9.086 0.479 -19.266 1 92 95 SER A O 1
ATOM 774 N N . TRP A 1 96 ? -8.82 0.424 -17 1 91.25 96 TRP A N 1
ATOM 775 C CA . TRP A 1 96 ? -7.59 1.201 -17.047 1 91.25 96 TRP A CA 1
ATOM 776 C C . TRP A 1 96 ? -6.508 0.469 -17.828 1 91.25 96 TRP A C 1
ATOM 778 O O . TRP A 1 96 ? -5.773 1.085 -18.609 1 91.25 96 TRP A O 1
ATOM 788 N N . MET A 1 97 ? -6.355 -0.771 -17.609 1 88.31 97 MET A N 1
ATOM 789 C CA . MET A 1 97 ? -5.359 -1.61 -18.266 1 88.31 97 MET A CA 1
ATOM 790 C C . MET A 1 97 ? -5.566 -1.616 -19.781 1 88.31 97 MET A C 1
ATOM 792 O O . MET A 1 97 ? -4.609 -1.483 -20.547 1 88.31 97 MET A O 1
ATOM 796 N N . SER A 1 98 ? -6.809 -1.781 -20.188 1 86.06 98 SER A N 1
ATOM 797 C CA . SER A 1 98 ? -7.156 -1.759 -21.609 1 86.06 98 SER A CA 1
ATOM 798 C C . SER A 1 98 ? -6.777 -0.427 -22.25 1 86.06 98 SER A C 1
ATOM 800 O O . SER A 1 98 ? -6.254 -0.395 -23.359 1 86.06 98 SER A O 1
ATOM 802 N N . ASN A 1 99 ? -7.031 0.604 -21.562 1 87.5 99 ASN A N 1
ATOM 803 C CA . ASN A 1 99 ? -6.73 1.938 -22.078 1 87.5 99 ASN A CA 1
ATOM 804 C C . ASN A 1 99 ? -5.227 2.18 -22.156 1 87.5 99 ASN A C 1
ATOM 806 O O . ASN A 1 99 ? -4.746 2.822 -23.094 1 87.5 99 ASN A O 1
ATOM 810 N N . LEU A 1 100 ? -4.5 1.726 -21.172 1 83.62 100 LEU A N 1
ATOM 811 C CA . LEU A 1 100 ? -3.051 1.896 -21.141 1 83.62 100 LEU A CA 1
ATOM 812 C C . LEU A 1 100 ? -2.387 1.106 -22.266 1 83.62 100 LEU A C 1
ATOM 814 O O . LEU A 1 100 ? -1.409 1.566 -22.859 1 83.62 100 LEU A O 1
ATOM 818 N N . LEU A 1 101 ? -2.871 -0.008 -22.5 1 79.44 101 LEU A N 1
ATOM 819 C CA . LEU A 1 101 ? -2.326 -0.857 -23.547 1 79.44 101 LEU A CA 1
ATOM 820 C C . LEU A 1 101 ? -2.627 -0.272 -24.922 1 79.44 101 LEU A C 1
ATOM 822 O O . LEU A 1 101 ? -1.786 -0.331 -25.828 1 79.44 101 LEU A O 1
ATOM 826 N N . VAL A 1 102 ? -3.684 0.305 -25.094 1 77.56 102 VAL A N 1
ATOM 827 C CA . VAL A 1 102 ? -4.066 0.935 -26.359 1 77.56 102 VAL A CA 1
ATOM 828 C C . VAL A 1 102 ? -3.232 2.193 -26.578 1 77.56 102 VAL A C 1
ATOM 830 O O . VAL A 1 102 ? -2.756 2.441 -27.688 1 77.56 102 VAL A O 1
ATOM 833 N N . ASN A 1 103 ? -3.105 2.865 -25.5 1 77.88 103 ASN A N 1
ATOM 834 C CA . ASN A 1 103 ? -2.34 4.105 -25.609 1 77.88 103 ASN A CA 1
ATOM 835 C C . ASN A 1 103 ? -0.861 3.83 -25.859 1 77.88 103 ASN A C 1
ATOM 837 O O . ASN A 1 103 ? -0.171 4.648 -26.469 1 77.88 103 ASN A O 1
ATOM 841 N N . GLU A 1 104 ? -0.351 2.811 -25.312 1 76.44 104 GLU A N 1
ATOM 842 C CA . GLU A 1 104 ? 1.046 2.445 -25.531 1 76.44 104 GLU A CA 1
ATOM 843 C C . GLU A 1 104 ? 1.239 1.771 -26.875 1 76.44 104 GLU A C 1
ATOM 845 O O . GLU A 1 104 ? 2.352 1.368 -27.219 1 76.44 104 GLU A O 1
ATOM 850 N N . GLY A 1 105 ? 0.378 1.81 -27.734 1 66.06 105 GLY A N 1
ATOM 851 C CA . GLY A 1 105 ? 0.49 1.257 -29.078 1 66.06 105 GLY A CA 1
ATOM 852 C C . GLY A 1 105 ? 0.142 -0.218 -29.141 1 66.06 105 GLY A C 1
ATOM 853 O O . GLY A 1 105 ? 0.481 -0.897 -30.125 1 66.06 105 GLY A O 1
ATOM 854 N N . PHE A 1 106 ? -0.124 -0.81 -28.062 1 63.09 106 PHE A N 1
ATOM 855 C CA . PHE A 1 106 ? -0.558 -2.197 -28.172 1 63.09 106 PHE A CA 1
ATOM 856 C C . PHE A 1 106 ? -1.92 -2.291 -28.844 1 63.09 106 PHE A C 1
ATOM 858 O O . PHE A 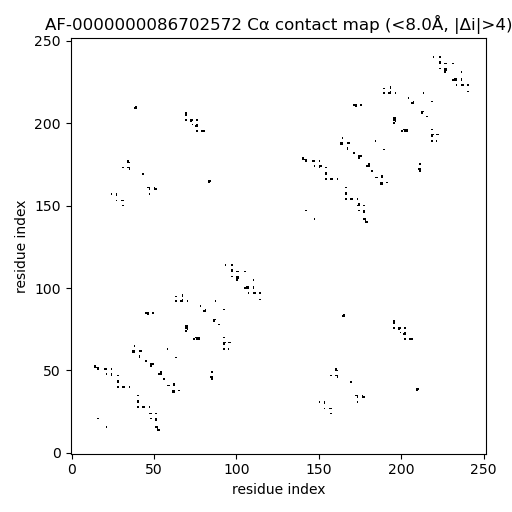1 106 ? -2.74 -1.379 -28.734 1 63.09 106 PHE A O 1
ATOM 865 N N . CYS A 1 107 ? -2.035 -3.297 -29.734 1 59.72 107 CYS A N 1
ATOM 866 C CA . CYS A 1 107 ? -3.246 -3.521 -30.516 1 59.72 107 CYS A CA 1
ATOM 867 C C . CYS A 1 107 ? -4.43 -3.846 -29.609 1 59.72 107 CYS A C 1
ATOM 869 O O . CYS A 1 107 ? -4.352 -4.762 -28.797 1 59.72 107 CYS A O 1
ATOM 871 N N . PRO A 1 108 ? -5.426 -3.049 -29.688 1 57.03 108 PRO A N 1
ATOM 872 C CA . PRO A 1 108 ? -6.637 -3.248 -28.891 1 57.03 108 PRO A CA 1
ATOM 873 C C . PRO A 1 108 ? -7.09 -4.707 -28.859 1 57.03 108 PRO A C 1
ATOM 875 O O . PRO A 1 108 ? -7.641 -5.16 -27.859 1 57.03 108 PRO A O 1
ATOM 878 N N . ASN A 1 109 ? -6.867 -5.309 -29.891 1 60.12 109 ASN A N 1
ATOM 879 C CA . ASN A 1 109 ? -7.285 -6.707 -29.984 1 60.12 109 ASN A CA 1
ATOM 880 C C . ASN A 1 109 ? -6.496 -7.59 -29.016 1 60.12 109 ASN A C 1
ATOM 882 O O . ASN A 1 109 ? -7.047 -8.516 -28.422 1 60.12 109 ASN A O 1
ATOM 886 N N . LEU A 1 110 ? -5.332 -7.445 -28.891 1 56.84 110 LEU A N 1
ATOM 887 C CA . LEU A 1 110 ? -4.496 -8.258 -28.016 1 56.84 110 LEU A CA 1
ATOM 888 C C . LEU A 1 110 ? -4.84 -8 -26.547 1 56.84 110 LEU A C 1
ATOM 890 O O . LEU A 1 110 ? -4.867 -8.938 -25.75 1 56.84 110 LEU A O 1
ATOM 894 N N . LEU A 1 111 ? -5.258 -6.855 -26.344 1 57.78 111 LEU A N 1
ATOM 895 C CA . LEU A 1 111 ? -5.637 -6.445 -24.984 1 57.78 111 LEU A CA 1
ATOM 896 C C . LEU A 1 111 ? -6.941 -7.113 -24.562 1 57.78 111 LEU A C 1
ATOM 898 O O . LEU A 1 111 ? -7.082 -7.535 -23.422 1 57.78 111 LEU A O 1
ATOM 902 N N . ARG A 1 112 ? -7.902 -7.16 -25.547 1 58.06 112 ARG A N 1
ATOM 903 C CA . ARG A 1 112 ? -9.141 -7.887 -25.297 1 58.06 112 ARG A CA 1
ATOM 904 C C . ARG A 1 112 ? -8.867 -9.352 -24.984 1 58.06 112 ARG A C 1
ATOM 906 O O . ARG A 1 112 ? -9.547 -9.953 -24.141 1 58.06 112 ARG A O 1
ATOM 913 N N . LEU A 1 113 ? -7.898 -9.828 -25.484 1 57.28 113 LEU A N 1
ATOM 914 C CA . LEU A 1 113 ? -7.551 -11.227 -25.234 1 57.28 113 LEU A CA 1
ATOM 915 C C . LEU A 1 113 ? -6.98 -11.406 -23.844 1 57.28 113 LEU A C 1
ATOM 917 O O . LEU A 1 113 ? -7.277 -12.391 -23.156 1 57.28 113 LEU A O 1
ATOM 921 N N . LEU A 1 114 ? -6.27 -10.5 -23.438 1 58.16 114 LEU A N 1
ATOM 922 C CA . LEU A 1 114 ? -5.688 -10.578 -22.109 1 58.16 114 LEU A CA 1
ATOM 923 C C . LEU A 1 114 ? -6.75 -10.367 -21.031 1 58.16 114 LEU A C 1
ATOM 925 O O . LEU A 1 114 ? -6.742 -11.055 -20 1 58.16 114 LEU A O 1
ATOM 929 N N . GLU A 1 115 ? -7.664 -9.445 -21.344 1 59.59 115 GLU A N 1
ATOM 930 C CA . GLU A 1 115 ? -8.812 -9.234 -20.469 1 59.59 115 GLU A CA 1
ATOM 931 C C . GLU A 1 115 ? -9.641 -10.508 -20.328 1 59.59 115 GLU A C 1
ATOM 933 O O . GLU A 1 115 ? -10.078 -10.852 -19.234 1 59.59 115 GLU A O 1
ATOM 938 N N . LEU A 1 116 ? -9.852 -11.164 -21.422 1 55.81 116 LEU A N 1
ATOM 939 C CA . LEU A 1 116 ? -10.633 -12.391 -21.438 1 55.81 116 LEU A CA 1
ATOM 940 C C . LEU A 1 116 ? -9.93 -13.5 -20.656 1 55.81 116 LEU A C 1
ATOM 942 O O . LEU A 1 116 ? -10.578 -14.281 -19.969 1 55.81 116 LEU A O 1
ATOM 946 N N . ARG A 1 117 ? -8.688 -13.414 -20.828 1 55.12 117 ARG A N 1
ATOM 947 C CA . ARG A 1 117 ? -7.949 -14.43 -20.094 1 55.12 117 ARG A CA 1
ATOM 948 C C . ARG A 1 117 ? -8.031 -14.18 -18.578 1 55.12 117 ARG A C 1
ATOM 950 O O . ARG A 1 117 ? -8.188 -15.117 -17.797 1 55.12 117 ARG A O 1
ATOM 957 N N . CYS A 1 118 ? -7.922 -13.031 -18.266 1 56.06 118 CYS A N 1
ATOM 958 C CA . CYS A 1 118 ? -8.016 -12.703 -16.859 1 56.06 118 CYS A CA 1
AT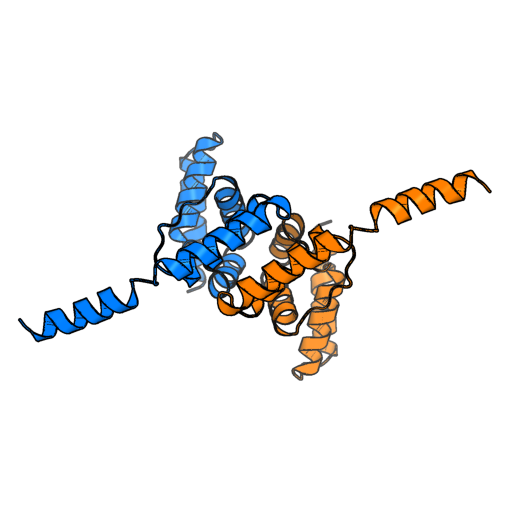OM 959 C C . CYS A 1 118 ? -9.414 -12.977 -16.312 1 56.06 118 CYS A C 1
ATOM 961 O O . CYS A 1 118 ? -9.57 -13.484 -15.211 1 56.06 118 CYS A O 1
ATOM 963 N N . ARG A 1 119 ? -10.422 -12.766 -17.109 1 54.47 119 ARG A N 1
ATOM 964 C CA . ARG A 1 119 ? -11.797 -13.109 -16.75 1 54.47 119 ARG A CA 1
ATOM 965 C C . ARG A 1 119 ? -11.961 -14.617 -16.594 1 54.47 119 ARG A C 1
ATOM 967 O O . ARG A 1 119 ? -12.688 -15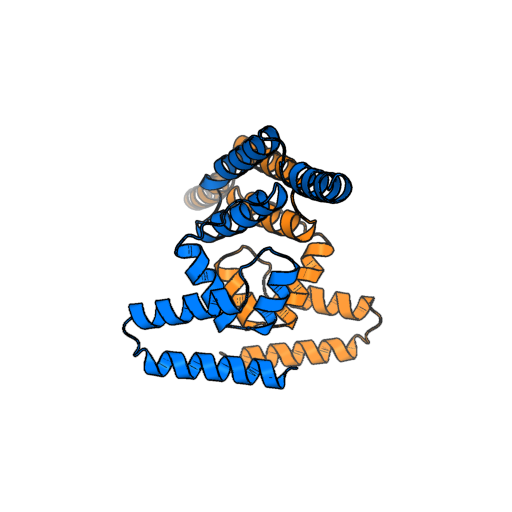.078 -15.711 1 54.47 119 ARG A O 1
ATOM 974 N N . SER A 1 120 ? -11.305 -15.258 -17.484 1 55.16 120 SER A N 1
ATOM 975 C CA . SER A 1 120 ? -11.375 -16.719 -17.422 1 55.16 120 SER A CA 1
ATOM 976 C C . SER A 1 120 ? -10.711 -17.25 -16.156 1 55.16 120 SER A C 1
ATOM 978 O O . SER A 1 120 ? -11.18 -18.219 -15.562 1 55.16 120 SER A O 1
ATOM 980 N N . LEU A 1 121 ? -9.758 -16.578 -15.828 1 51.88 121 LEU A N 1
ATOM 981 C CA . LEU A 1 121 ? -9.086 -16.969 -14.594 1 51.88 121 LEU A CA 1
ATOM 982 C C . LEU A 1 121 ? -9.953 -16.656 -13.375 1 51.88 121 LEU A C 1
ATOM 984 O O . LEU A 1 121 ? -9.969 -17.422 -12.406 1 51.88 121 LEU A O 1
ATOM 988 N N . GLU A 1 122 ? -10.633 -15.617 -13.359 1 53.44 122 GLU A N 1
ATOM 989 C CA . GLU A 1 122 ? -11.578 -15.281 -12.305 1 53.44 122 GLU A CA 1
ATOM 990 C C . GLU A 1 122 ? -12.695 -16.328 -12.211 1 53.44 122 GLU A C 1
ATOM 992 O O . GLU A 1 122 ? -13.172 -16.625 -11.117 1 53.44 122 GLU A O 1
ATOM 997 N N . GLU A 1 123 ? -13.18 -16.797 -13.344 1 49.44 123 GLU A N 1
ATOM 998 C CA . GLU A 1 123 ? -14.219 -17.828 -13.383 1 49.44 123 GLU A CA 1
ATOM 999 C C . GLU A 1 123 ? -13.711 -19.141 -12.812 1 49.44 123 GLU A C 1
ATOM 1001 O O . GLU A 1 123 ? -14.461 -19.875 -12.164 1 49.44 123 GLU A O 1
ATOM 1006 N N . LYS A 1 124 ? -12.477 -19.469 -12.969 1 47.34 124 LYS A N 1
ATOM 1007 C CA . LYS A 1 124 ? -11.945 -20.719 -12.453 1 47.34 124 LYS A CA 1
ATOM 1008 C C . LYS A 1 124 ? -11.75 -20.656 -10.938 1 47.34 124 LYS A C 1
ATOM 1010 O O . LYS A 1 124 ? -11.883 -21.656 -10.25 1 47.34 124 LYS A O 1
ATOM 1015 N N . ASP A 1 125 ? -11.523 -19.609 -10.477 1 47.41 125 ASP A N 1
ATOM 1016 C CA . ASP A 1 125 ? -11.32 -19.469 -9.039 1 47.41 125 ASP A CA 1
ATOM 1017 C C . ASP A 1 125 ? -12.648 -19.344 -8.305 1 47.41 125 ASP A C 1
ATOM 1019 O O . ASP A 1 125 ? -12.68 -19.266 -7.074 1 47.41 125 ASP A O 1
ATOM 1023 N N . ARG A 1 126 ? -13.758 -19.141 -8.914 1 41.81 126 ARG A N 1
ATOM 1024 C CA . ARG A 1 126 ? -15.078 -19.219 -8.297 1 41.81 126 ARG A CA 1
ATOM 1025 C C . ARG A 1 126 ? -15.578 -20.656 -8.281 1 41.81 126 ARG A C 1
ATOM 1027 O O . ARG A 1 126 ? -15.375 -21.406 -9.242 1 41.81 126 ARG A O 1
ATOM 1034 N N . MET B 1 1 ? 44.625 10.562 8.211 1 48.16 1 MET B N 1
ATOM 1035 C CA . MET B 1 1 ? 43.656 10.516 9.305 1 48.16 1 MET B CA 1
ATOM 1036 C C . MET B 1 1 ? 42.531 11.531 9.086 1 48.16 1 MET B C 1
ATOM 1038 O O . MET B 1 1 ? 41.469 11.406 9.68 1 48.16 1 MET B O 1
ATOM 1042 N N . TYR B 1 2 ? 42.719 12.641 8.352 1 62.59 2 TYR B N 1
ATOM 1043 C CA . TYR B 1 2 ? 41.875 13.805 8.148 1 62.59 2 TYR B CA 1
ATOM 1044 C C . TYR B 1 2 ? 40.781 13.5 7.121 1 62.59 2 TYR B C 1
ATOM 1046 O O . TYR B 1 2 ? 39.656 14.023 7.215 1 62.59 2 TYR B O 1
ATOM 1054 N N . LEU B 1 3 ? 41.094 12.602 6.082 1 59.28 3 LEU B N 1
ATOM 1055 C CA . LEU B 1 3 ? 40.125 12.344 5.035 1 59.28 3 LEU B CA 1
ATOM 1056 C C . LEU B 1 3 ? 39.031 11.406 5.531 1 59.28 3 LEU B C 1
ATOM 1058 O O . LEU B 1 3 ? 37.906 11.391 4.988 1 59.28 3 LEU B O 1
ATOM 1062 N N . LYS B 1 4 ? 39.344 10.516 6.48 1 59.03 4 LYS B N 1
ATOM 1063 C CA . LYS B 1 4 ? 38.344 9.586 7.02 1 59.03 4 LYS B CA 1
ATOM 1064 C C . LYS B 1 4 ? 37.281 10.32 7.836 1 59.03 4 LYS B C 1
ATOM 1066 O O . LYS B 1 4 ? 36.125 9.922 7.852 1 59.03 4 LYS B O 1
ATOM 1071 N N . ASN B 1 5 ? 37.656 11.469 8.391 1 55.47 5 ASN B N 1
ATOM 1072 C CA . ASN B 1 5 ? 36.719 12.195 9.242 1 55.47 5 ASN B CA 1
ATOM 1073 C C . ASN B 1 5 ? 35.656 12.914 8.422 1 55.47 5 ASN B C 1
ATOM 1075 O O . ASN B 1 5 ? 34.531 13.062 8.867 1 55.47 5 ASN B O 1
ATOM 1079 N N . LYS B 1 6 ? 36.094 13.398 7.176 1 52.12 6 LYS B N 1
ATOM 1080 C CA . LYS B 1 6 ? 35.125 14.164 6.402 1 52.12 6 LYS B CA 1
ATOM 1081 C C . LYS B 1 6 ? 34.031 13.258 5.871 1 52.12 6 LYS B C 1
ATOM 1083 O O . LYS B 1 6 ? 32.844 13.648 5.871 1 52.12 6 LYS B O 1
ATOM 1088 N N . ALA B 1 7 ? 34.375 12.172 5.344 1 56.62 7 ALA B N 1
ATOM 1089 C CA . ALA B 1 7 ? 33.406 11.219 4.816 1 56.62 7 ALA B CA 1
ATOM 1090 C C . ALA B 1 7 ? 32.438 10.766 5.906 1 56.62 7 ALA B C 1
ATOM 1092 O O . ALA B 1 7 ? 31.234 10.656 5.672 1 56.62 7 ALA B O 1
ATOM 1093 N N . ILE B 1 8 ? 32.906 10.539 7.055 1 58.88 8 ILE B N 1
ATOM 1094 C CA . ILE B 1 8 ? 32.125 10.148 8.203 1 58.88 8 ILE B CA 1
ATOM 1095 C C . ILE B 1 8 ? 31.219 11.32 8.625 1 58.88 8 ILE B C 1
ATOM 1097 O O . ILE B 1 8 ? 30.062 11.125 8.984 1 58.88 8 ILE B O 1
ATOM 1101 N N . LYS B 1 9 ? 31.844 12.555 8.617 1 53.34 9 LYS B N 1
ATOM 1102 C CA . LYS B 1 9 ? 31.047 13.734 8.945 1 53.34 9 LYS B CA 1
ATOM 1103 C C . LYS B 1 9 ? 29.938 13.945 7.922 1 53.34 9 LYS B C 1
ATOM 1105 O O . LYS B 1 9 ? 28.812 14.312 8.281 1 53.34 9 LYS B O 1
ATOM 1110 N N . ARG B 1 10 ? 30.219 13.828 6.566 1 55.69 10 ARG B N 1
ATOM 1111 C CA . ARG B 1 10 ? 29.172 13.922 5.543 1 55.69 10 ARG B CA 1
ATOM 1112 C C . ARG B 1 10 ? 28.109 12.859 5.75 1 55.69 10 ARG B C 1
ATOM 1114 O O . ARG B 1 10 ? 26.906 13.133 5.586 1 55.69 10 ARG B O 1
ATOM 1121 N N . LEU B 1 11 ? 28.484 11.625 6.078 1 56.16 11 LEU B N 1
ATOM 1122 C CA . LEU B 1 11 ? 27.562 10.547 6.398 1 56.16 11 LEU B CA 1
ATOM 1123 C C . LEU B 1 11 ? 26.781 10.867 7.676 1 56.16 11 LEU B C 1
ATOM 1125 O O . LEU B 1 11 ? 25.594 10.57 7.77 1 56.16 11 LEU B O 1
ATOM 1129 N N . GLN B 1 12 ? 27.5 11.438 8.664 1 53.41 12 GLN B N 1
ATOM 1130 C CA . GLN B 1 12 ? 26.891 11.867 9.922 1 53.41 12 GLN B CA 1
ATOM 1131 C C . GLN B 1 12 ? 25.953 13.047 9.695 1 53.41 12 GLN B C 1
ATOM 1133 O O . GLN B 1 12 ? 24.922 13.172 10.367 1 53.41 12 GLN B O 1
ATOM 1138 N N . GLN B 1 13 ? 26.453 14.023 8.805 1 52.53 13 GLN B N 1
ATOM 1139 C CA . GLN B 1 13 ? 25.656 15.211 8.531 1 52.53 13 GLN B CA 1
ATOM 1140 C C . GLN B 1 13 ? 24.375 14.852 7.793 1 52.53 13 GLN B C 1
ATOM 1142 O O . GLN B 1 13 ? 23.344 15.492 7.984 1 52.53 13 GLN B O 1
ATOM 1147 N N . ARG B 1 14 ? 24.594 14.039 6.66 1 51.19 14 ARG B N 1
ATOM 1148 C CA . ARG B 1 14 ? 23.375 13.727 5.93 1 51.19 14 ARG B CA 1
ATOM 1149 C C . ARG B 1 14 ? 22.312 13.148 6.859 1 51.19 14 ARG B C 1
ATOM 1151 O O . ARG B 1 14 ? 21.109 13.188 6.555 1 51.19 14 ARG B O 1
ATOM 1158 N N . LYS B 1 15 ? 22.797 12.383 7.898 1 52.59 15 LYS B N 1
ATOM 1159 C CA . LYS B 1 15 ? 21.859 11.594 8.695 1 52.59 15 LYS B CA 1
ATOM 1160 C C . LYS B 1 15 ? 21.109 12.484 9.688 1 52.59 15 LYS B C 1
ATOM 1162 O O . LYS B 1 15 ? 20.297 11.992 10.477 1 52.59 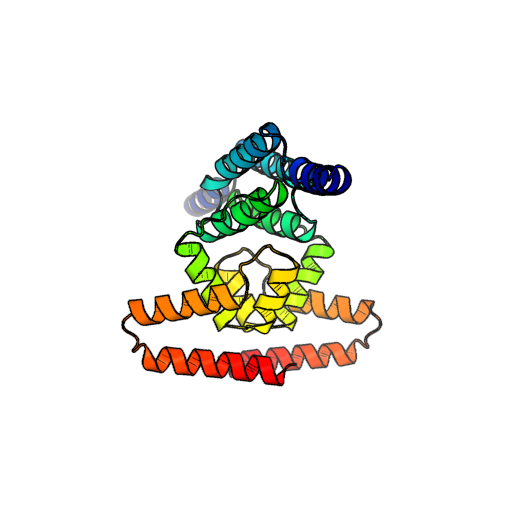15 LYS B O 1
ATOM 1167 N N . ARG B 1 16 ? 21.594 13.594 10.094 1 48.88 16 ARG B N 1
ATOM 1168 C CA . ARG B 1 16 ? 20.875 14.242 11.18 1 48.88 16 ARG B CA 1
ATOM 1169 C C . ARG B 1 16 ? 19.688 15.039 10.648 1 48.88 16 ARG B C 1
ATOM 1171 O O . ARG B 1 16 ? 19.859 16.109 10.055 1 48.88 16 ARG B O 1
ATOM 1178 N N . THR B 1 17 ? 18.688 14.336 10.016 1 56.5 17 THR B N 1
ATOM 1179 C CA . THR B 1 17 ? 17.422 14.984 9.711 1 56.5 17 THR B CA 1
ATOM 1180 C C . THR B 1 17 ? 17.031 15.953 10.82 1 56.5 17 THR B C 1
ATOM 1182 O O . THR B 1 17 ? 17.172 15.648 12 1 56.5 17 THR B O 1
ATOM 1185 N N . LYS B 1 18 ? 17.078 17.219 10.695 1 60.81 18 LYS B N 1
ATOM 1186 C CA . LYS B 1 18 ? 16.75 18.266 11.68 1 60.81 18 LYS B CA 1
ATOM 1187 C C . LYS B 1 18 ? 15.555 17.859 12.531 1 60.81 18 LYS B C 1
ATOM 1189 O O . LYS B 1 18 ? 14.547 17.391 12.008 1 60.81 18 LYS B O 1
ATOM 1194 N N . PRO B 1 19 ? 15.727 17.703 13.805 1 61.66 19 PRO B N 1
ATOM 1195 C CA . PRO B 1 19 ? 14.711 17.359 14.805 1 61.66 19 PRO B CA 1
ATOM 1196 C C . PRO B 1 19 ? 13.352 17.984 14.508 1 61.66 19 PRO B C 1
ATOM 1198 O O . PRO B 1 19 ? 12.312 17.406 14.812 1 61.66 19 PRO B O 1
ATOM 1201 N N . THR B 1 20 ? 13.328 19.141 13.867 1 73.19 20 THR B N 1
ATOM 1202 C CA . THR B 1 20 ? 12.062 19.812 13.602 1 73.19 20 THR B CA 1
ATOM 1203 C C . THR B 1 20 ? 11.266 19.047 12.539 1 73.19 20 THR B C 1
ATOM 1205 O O . THR B 1 20 ? 10.047 18.938 12.641 1 73.19 20 THR B O 1
ATOM 1208 N N . THR B 1 21 ? 11.969 18.5 11.68 1 79.56 21 THR B N 1
ATOM 1209 C CA . THR B 1 21 ? 11.273 17.781 10.625 1 79.56 21 THR B CA 1
ATOM 1210 C C . THR B 1 21 ? 10.625 16.5 11.18 1 79.56 21 THR B C 1
ATOM 1212 O O . THR B 1 21 ? 9.492 16.172 10.82 1 79.56 21 THR B O 1
ATOM 1215 N N . LEU B 1 22 ? 11.32 15.945 12.094 1 83.06 22 LEU B N 1
ATOM 1216 C CA . LEU B 1 22 ? 10.773 14.742 12.711 1 83.06 22 LEU B CA 1
ATOM 1217 C C . LEU B 1 22 ? 9.523 15.078 13.523 1 83.06 22 LEU B C 1
ATOM 1219 O O . LEU B 1 22 ? 8.555 14.312 13.516 1 83.06 22 LEU B O 1
ATOM 1223 N N . ALA B 1 23 ? 9.547 16.188 14.148 1 84.56 23 ALA B N 1
ATOM 1224 C CA . ALA B 1 23 ? 8.383 16.594 14.93 1 84.56 23 ALA B CA 1
ATOM 1225 C C . ALA B 1 23 ? 7.18 16.844 14.023 1 84.56 23 ALA B C 1
ATOM 1227 O O . ALA B 1 23 ? 6.051 16.484 14.375 1 84.56 23 ALA B O 1
ATOM 1228 N N . ASN B 1 24 ? 7.363 17.406 12.914 1 89.06 24 ASN B N 1
ATOM 1229 C CA . ASN B 1 24 ? 6.289 17.656 11.961 1 89.06 24 ASN B CA 1
ATOM 1230 C C . ASN B 1 24 ? 5.688 16.359 11.438 1 89.06 24 ASN B C 1
ATOM 1232 O O . ASN B 1 24 ? 4.465 16.234 11.328 1 89.06 24 ASN B O 1
ATOM 1236 N N . VAL B 1 25 ? 6.551 15.461 11.195 1 92.44 25 VAL B N 1
ATOM 1237 C CA . VAL B 1 25 ? 6.105 14.18 10.656 1 92.44 25 VAL B CA 1
ATOM 1238 C C . VAL B 1 25 ? 5.281 13.438 11.703 1 92.44 25 VAL B C 1
ATOM 1240 O O . VAL B 1 25 ? 4.242 12.852 11.383 1 92.44 25 VAL B O 1
ATOM 1243 N N . GLU B 1 26 ? 5.703 13.508 12.938 1 92.69 26 GLU B N 1
ATOM 1244 C CA . GLU B 1 26 ? 4.973 12.82 14 1 92.69 26 GLU B CA 1
ATOM 1245 C C . GLU B 1 26 ? 3.611 13.469 14.242 1 92.69 26 GLU B C 1
ATOM 1247 O O . GLU B 1 26 ? 2.641 12.781 14.578 1 92.69 26 GLU B O 1
ATOM 1252 N N . GLN B 1 27 ? 3.553 14.734 14.07 1 93.88 27 GLN B N 1
ATOM 1253 C CA . GLN B 1 27 ? 2.271 15.422 14.188 1 93.88 27 GLN B CA 1
ATOM 1254 C C . GLN B 1 27 ? 1.306 14.977 13.094 1 93.88 27 GLN B C 1
ATOM 1256 O O . GLN B 1 27 ? 0.116 14.781 13.344 1 93.88 27 GLN B O 1
ATOM 1261 N N . ILE B 1 28 ? 1.793 14.844 11.922 1 94.81 28 ILE B N 1
ATOM 1262 C CA . ILE B 1 28 ? 0.977 14.383 10.805 1 94.81 28 ILE B CA 1
ATOM 1263 C C . ILE B 1 28 ? 0.478 12.961 11.078 1 94.81 28 ILE B C 1
ATOM 1265 O O . ILE B 1 28 ? -0.705 12.672 10.891 1 94.81 28 ILE B O 1
ATOM 1269 N N . ILE B 1 29 ? 1.356 12.156 11.562 1 94.69 29 ILE B N 1
ATOM 1270 C CA . ILE B 1 29 ? 1.049 10.766 11.852 1 94.69 29 ILE B CA 1
ATOM 1271 C C . ILE B 1 29 ? -0.04 10.68 12.914 1 94.69 29 ILE B C 1
ATOM 1273 O O . ILE B 1 29 ? -0.995 9.914 12.781 1 94.69 29 ILE B O 1
ATOM 1277 N N . SER B 1 30 ? 0.065 11.492 13.852 1 95.06 30 SER B N 1
ATOM 1278 C CA . SER B 1 30 ? -0.918 11.508 14.93 1 95.06 30 SER B CA 1
ATOM 1279 C C . SER B 1 30 ? -2.262 12.047 14.445 1 95.06 30 SER B C 1
ATOM 1281 O O . SER B 1 30 ? -3.316 11.57 14.867 1 95.06 30 SER B O 1
ATOM 1283 N N . ALA B 1 31 ? -2.238 12.953 13.594 1 94.5 31 ALA B N 1
ATOM 1284 C CA . ALA B 1 31 ? -3.451 13.594 13.086 1 94.5 31 ALA B CA 1
ATOM 1285 C C . ALA B 1 31 ? -4.234 12.641 12.188 1 94.5 31 ALA B C 1
ATOM 1287 O O . ALA B 1 31 ? -5.461 12.734 12.094 1 94.5 31 ALA B O 1
ATOM 1288 N N . MET B 1 32 ? -3.57 11.742 11.57 1 94.75 32 MET B N 1
ATOM 1289 C CA . MET B 1 32 ? -4.254 10.883 10.609 1 94.75 32 MET B CA 1
ATOM 1290 C C . MET B 1 32 ? -4.766 9.617 11.289 1 94.75 32 MET B C 1
ATOM 1292 O O . MET B 1 32 ? -5.586 8.891 10.719 1 94.75 32 MET B O 1
ATOM 1296 N N . GLU B 1 33 ? -4.375 9.336 12.484 1 95.06 33 GLU B N 1
ATOM 1297 C CA . GLU B 1 33 ? -4.625 8.078 13.18 1 95.06 33 GLU B CA 1
ATOM 1298 C C . GLU B 1 33 ? -6.121 7.797 13.281 1 95.06 33 GLU B C 1
ATOM 1300 O O . GLU B 1 33 ? -6.562 6.664 13.055 1 95.06 33 GLU B O 1
ATOM 1305 N N . PRO B 1 34 ? -6.977 8.797 13.547 1 94 34 PRO B N 1
ATOM 1306 C CA . PRO B 1 34 ? -8.406 8.508 13.711 1 94 34 PRO B CA 1
ATOM 1307 C C . PRO B 1 34 ? -9.094 8.164 12.398 1 94 34 PRO B C 1
ATOM 1309 O O . PRO B 1 34 ? -10.188 7.602 12.398 1 94 34 PRO B O 1
ATOM 1312 N N . TYR B 1 35 ? -8.484 8.414 11.312 1 93.81 35 TYR B N 1
ATOM 1313 C CA . TYR B 1 35 ? -9.133 8.25 10.016 1 93.81 35 TYR B CA 1
ATOM 1314 C C . TYR B 1 35 ? -8.75 6.926 9.375 1 93.81 35 TYR B C 1
ATOM 1316 O O . TYR B 1 35 ? -9.398 6.473 8.43 1 93.81 35 TYR B O 1
ATOM 1324 N N . LEU B 1 36 ? -7.77 6.238 9.828 1 95.38 36 LEU B N 1
ATOM 1325 C CA . LEU B 1 36 ? -7.191 5.094 9.133 1 95.38 36 LEU B CA 1
ATOM 1326 C C . LEU B 1 36 ? -7.266 3.838 9.992 1 95.38 36 LEU B C 1
ATOM 1328 O O . LEU B 1 36 ? -7.352 3.926 11.219 1 95.38 36 LEU B O 1
ATOM 1332 N N . THR B 1 37 ? -7.336 2.717 9.375 1 95.62 37 THR B N 1
ATOM 1333 C CA . THR B 1 37 ? -7.211 1.448 10.086 1 95.62 37 THR B CA 1
ATOM 1334 C C . THR B 1 37 ? -5.797 1.276 10.641 1 95.62 37 THR B C 1
ATOM 1336 O O . THR B 1 37 ? -4.875 1.991 10.234 1 95.62 37 THR B O 1
ATOM 1339 N N . LYS B 1 38 ? -5.617 0.368 11.492 1 95.69 38 LYS B N 1
ATOM 1340 C CA . LYS B 1 38 ? -4.312 0.132 12.109 1 95.69 38 LYS B CA 1
ATOM 1341 C C . LYS B 1 38 ? -3.264 -0.218 11.055 1 95.69 38 LYS B C 1
ATOM 1343 O O . LYS B 1 38 ? -2.129 0.259 11.125 1 95.69 38 LYS B O 1
ATOM 1348 N N . VAL B 1 39 ? -3.674 -1.018 10.102 1 95.12 39 VAL B N 1
ATOM 1349 C CA . VAL B 1 39 ? -2.758 -1.442 9.047 1 95.12 39 VAL B CA 1
ATOM 1350 C C . VAL B 1 39 ? -2.367 -0.242 8.188 1 95.12 39 VAL B C 1
ATOM 1352 O O . VAL B 1 39 ? -1.181 -0.006 7.945 1 95.12 39 VAL B O 1
ATOM 1355 N N . GLN B 1 40 ? -3.402 0.512 7.789 1 96.88 40 GLN B N 1
ATOM 1356 C CA . GLN B 1 40 ? -3.15 1.69 6.969 1 96.88 40 GLN B CA 1
ATOM 1357 C C . GLN B 1 40 ? -2.25 2.686 7.695 1 96.88 40 GLN B C 1
ATOM 1359 O O . GLN B 1 40 ? -1.279 3.184 7.121 1 96.88 40 GLN B O 1
ATOM 1364 N N . HIS B 1 41 ? -2.594 2.932 8.906 1 96.81 41 HIS B N 1
ATOM 1365 C CA . HIS B 1 41 ? -1.84 3.881 9.719 1 96.81 41 HIS B CA 1
ATOM 1366 C C . HIS B 1 41 ? -0.388 3.441 9.875 1 96.81 41 HIS B C 1
ATOM 1368 O O . HIS B 1 41 ? 0.526 4.266 9.797 1 96.81 41 HIS B O 1
ATOM 1374 N N . SER B 1 42 ? -0.168 2.182 10.102 1 95.56 42 SER B N 1
ATOM 1375 C CA . SER B 1 42 ? 1.181 1.653 10.281 1 95.56 42 SER B CA 1
ATOM 1376 C C . SER B 1 42 ? 1.996 1.771 9 1 95.56 42 SER B C 1
ATOM 1378 O O . SER B 1 42 ? 3.156 2.189 9.031 1 95.56 42 SER B O 1
ATOM 1380 N N . LEU B 1 43 ? 1.4 1.397 7.914 1 96.25 43 LEU B N 1
ATOM 1381 C CA . LEU B 1 43 ? 2.084 1.468 6.629 1 96.25 43 LEU B CA 1
ATOM 1382 C C . LEU B 1 43 ? 2.494 2.9 6.309 1 96.25 43 LEU B C 1
ATOM 1384 O O . LEU B 1 43 ? 3.637 3.15 5.914 1 96.25 43 LEU B O 1
ATOM 1388 N N . ILE B 1 44 ? 1.593 3.811 6.523 1 96.31 44 ILE B N 1
ATOM 1389 C CA . ILE B 1 44 ? 1.829 5.211 6.188 1 96.31 44 ILE B CA 1
ATOM 1390 C C . ILE B 1 44 ? 2.887 5.793 7.121 1 96.31 44 ILE B C 1
ATOM 1392 O O . ILE B 1 44 ? 3.768 6.539 6.684 1 96.31 44 ILE B O 1
ATOM 1396 N N . SER B 1 45 ? 2.803 5.449 8.367 1 94.5 45 SER B N 1
ATOM 1397 C CA . SER B 1 45 ? 3.768 5.934 9.352 1 94.5 45 SER B CA 1
ATOM 1398 C C . SER B 1 45 ? 5.188 5.512 8.984 1 94.5 45 SER B C 1
ATOM 1400 O O . SER B 1 45 ? 6.133 6.285 9.148 1 94.5 45 SER B O 1
ATOM 1402 N N . ILE B 1 46 ? 5.301 4.273 8.555 1 94.44 46 ILE B N 1
ATOM 1403 C CA . ILE B 1 46 ? 6.605 3.748 8.172 1 94.44 46 ILE B CA 1
ATOM 1404 C C . ILE B 1 46 ? 7.168 4.562 7.008 1 94.44 46 ILE B C 1
ATOM 1406 O O . ILE B 1 46 ? 8.344 4.926 7.008 1 94.44 46 ILE B O 1
ATOM 1410 N N . GLN B 1 47 ? 6.305 4.922 6.035 1 94.56 47 GLN B N 1
ATOM 1411 C CA . GLN B 1 47 ? 6.766 5.695 4.887 1 94.56 47 GLN B CA 1
ATOM 1412 C C . GLN B 1 47 ? 7.184 7.102 5.305 1 94.56 47 GLN B C 1
ATOM 1414 O O . GLN B 1 47 ? 8.203 7.621 4.836 1 94.56 47 GLN B O 1
ATOM 1419 N N . LEU B 1 48 ? 6.434 7.727 6.168 1 94.5 48 LEU B N 1
ATOM 1420 C CA . LEU B 1 48 ? 6.699 9.094 6.598 1 94.5 48 LEU B CA 1
ATOM 1421 C C . LEU B 1 48 ? 7.973 9.164 7.438 1 94.5 48 LEU B C 1
ATOM 1423 O O . LEU B 1 48 ? 8.797 10.062 7.246 1 94.5 48 LEU B O 1
ATOM 1427 N N . ARG B 1 49 ? 8.141 8.227 8.289 1 91.81 49 ARG B N 1
ATOM 1428 C CA . ARG B 1 49 ? 9.328 8.203 9.133 1 91.81 49 ARG B CA 1
ATOM 1429 C C . ARG B 1 49 ? 10.578 7.895 8.312 1 91.81 49 ARG B C 1
ATOM 1431 O O . ARG B 1 49 ? 11.656 8.422 8.594 1 91.81 49 ARG B O 1
ATOM 1438 N N . ALA B 1 50 ? 10.383 7.02 7.344 1 90.5 50 ALA B N 1
ATOM 1439 C CA . ALA B 1 50 ? 11.5 6.688 6.469 1 90.5 50 ALA B CA 1
ATOM 1440 C C . ALA B 1 50 ? 11.953 7.906 5.672 1 90.5 50 ALA B C 1
ATOM 1442 O O . ALA B 1 50 ? 13.133 8.031 5.34 1 90.5 50 ALA B O 1
ATOM 1443 N N . ALA B 1 51 ? 11.023 8.773 5.355 1 88.56 51 ALA B N 1
ATOM 1444 C CA . ALA B 1 51 ? 11.32 9.953 4.559 1 88.56 51 ALA B CA 1
ATOM 1445 C C . ALA B 1 51 ? 12.203 10.93 5.332 1 88.56 51 ALA B C 1
ATOM 1447 O O . ALA B 1 51 ? 12.969 11.695 4.738 1 88.56 51 ALA B O 1
ATOM 1448 N N . VAL B 1 52 ? 12.102 11.094 6.613 1 86.5 52 VAL B N 1
ATOM 1449 C CA . VAL B 1 52 ? 12.836 12.086 7.402 1 86.5 52 VAL B CA 1
ATOM 1450 C C . VAL B 1 52 ? 14.117 11.461 7.938 1 86.5 52 VAL B C 1
ATOM 1452 O O . VAL B 1 52 ? 15.016 12.172 8.391 1 86.5 52 VAL B O 1
ATOM 1455 N N . GLY B 1 53 ? 14.32 10.227 7.852 1 79.5 53 GLY B N 1
ATOM 1456 C CA . GLY B 1 53 ? 15.609 9.656 8.234 1 79.5 53 GLY B CA 1
ATOM 1457 C C . GLY B 1 53 ? 15.484 8.312 8.922 1 79.5 53 GLY B C 1
ATOM 1458 O O . GLY B 1 53 ? 14.406 7.715 8.945 1 79.5 53 GLY B O 1
ATOM 1459 N N . LYS B 1 54 ? 16.656 7.887 9.398 1 64.12 54 LYS B N 1
ATOM 1460 C CA . LYS B 1 54 ? 16.844 6.531 9.914 1 64.12 54 LYS B CA 1
ATOM 1461 C C . LYS B 1 54 ? 16.172 6.367 11.281 1 64.12 54 LYS B C 1
ATOM 1463 O O . LYS B 1 54 ? 16.703 6.832 12.297 1 64.12 54 LYS B O 1
ATOM 1468 N N . VAL B 1 55 ? 15.016 6.227 11.289 1 67.06 55 VAL B N 1
ATOM 1469 C CA . VAL B 1 55 ? 14.344 5.863 12.531 1 67.06 55 VAL B CA 1
ATOM 1470 C C . VAL B 1 55 ? 14.219 4.344 12.625 1 67.06 55 VAL B C 1
ATOM 1472 O O . VAL B 1 55 ? 14.055 3.664 11.609 1 67.06 55 VAL B O 1
ATOM 1475 N N . LYS B 1 56 ? 14.578 3.982 13.727 1 70.31 56 LYS B N 1
ATOM 1476 C CA . LYS B 1 56 ? 14.336 2.559 13.938 1 70.31 56 LYS B CA 1
ATOM 1477 C C . LYS B 1 56 ? 12.891 2.191 13.602 1 70.31 56 LYS B C 1
ATOM 1479 O O . LYS B 1 56 ? 11.961 2.865 14.039 1 70.31 56 LYS B O 1
ATOM 1484 N N . ARG B 1 57 ? 12.789 1.262 12.812 1 73.94 57 ARG B N 1
ATOM 1485 C CA . ARG B 1 57 ? 11.453 0.853 12.398 1 73.94 57 ARG B CA 1
ATOM 1486 C C . ARG B 1 57 ? 10.867 -0.163 13.375 1 73.94 57 ARG B C 1
ATOM 1488 O O . ARG B 1 57 ? 11.453 -1.222 13.602 1 73.94 57 ARG B O 1
ATOM 1495 N N . CYS B 1 58 ? 9.93 0.298 14.094 1 79.81 58 CYS B N 1
ATOM 1496 C CA . CYS B 1 58 ? 9.125 -0.629 14.891 1 79.81 58 CYS B CA 1
ATOM 1497 C C . CYS B 1 58 ? 7.832 -0.984 14.172 1 79.81 58 CYS B C 1
ATOM 1499 O O . CYS B 1 58 ? 7.055 -0.098 13.812 1 79.81 58 CYS B O 1
ATOM 1501 N N . TYR B 1 59 ? 7.758 -2.338 13.961 1 90.38 59 TYR B N 1
ATOM 1502 C CA . TYR B 1 59 ? 6.578 -2.805 13.242 1 90.38 59 TYR B CA 1
ATOM 1503 C C . TYR B 1 59 ? 5.555 -3.398 14.203 1 90.38 59 TYR B C 1
ATOM 1505 O O . TYR B 1 59 ? 5.898 -4.23 15.047 1 90.38 59 TYR B O 1
ATOM 1513 N N . ASN B 1 60 ? 4.48 -2.965 14.125 1 91.31 60 ASN B N 1
ATOM 1514 C CA . ASN B 1 60 ? 3.41 -3.545 14.93 1 91.31 60 ASN B CA 1
ATOM 1515 C C . ASN B 1 60 ? 2.941 -4.883 14.367 1 91.31 60 ASN B C 1
ATOM 1517 O O . ASN B 1 60 ? 3.289 -5.238 13.234 1 91.31 60 ASN B O 1
ATOM 1521 N N . LYS B 1 61 ? 2.182 -5.664 15.172 1 91.88 61 LYS B N 1
ATOM 1522 C CA . LYS B 1 61 ? 1.726 -6.996 14.789 1 91.88 61 LYS B CA 1
ATOM 1523 C C . LYS B 1 61 ? 0.805 -6.934 13.578 1 91.88 61 LYS B C 1
ATOM 1525 O O . LYS B 1 61 ? 0.832 -7.824 12.727 1 91.88 61 LYS B O 1
ATOM 1530 N N . GLU B 1 62 ? -0.02 -5.898 13.531 1 93.12 62 GLU B N 1
ATOM 1531 C CA . GLU B 1 62 ? -0.968 -5.75 12.43 1 93.12 62 GLU B CA 1
ATOM 1532 C C . GLU B 1 62 ? -0.245 -5.594 11.102 1 93.12 62 GLU B C 1
ATOM 1534 O O . GLU B 1 62 ? -0.623 -6.215 10.102 1 93.12 62 GLU B O 1
ATOM 1539 N N . PHE B 1 63 ? 0.764 -4.832 11.156 1 95.38 63 PHE B N 1
ATOM 1540 C CA . PHE B 1 63 ? 1.531 -4.621 9.93 1 95.38 63 PHE B CA 1
ATOM 1541 C C . PHE B 1 63 ? 2.285 -5.887 9.539 1 95.38 63 PHE B C 1
ATOM 1543 O O . PHE B 1 63 ? 2.357 -6.23 8.359 1 95.38 63 PHE B O 1
ATOM 1550 N N . LYS B 1 64 ? 2.885 -6.574 10.484 1 95.44 64 LYS B N 1
ATOM 1551 C CA . LYS B 1 64 ? 3.619 -7.805 10.195 1 95.44 64 LYS B CA 1
ATOM 1552 C C . LYS B 1 64 ? 2.717 -8.844 9.539 1 95.44 64 LYS B C 1
ATOM 1554 O O . LYS B 1 64 ? 3.1 -9.469 8.547 1 95.44 64 LYS B O 1
ATOM 1559 N N . THR B 1 65 ? 1.548 -8.93 10.047 1 93.12 65 THR B N 1
ATOM 1560 C CA . THR B 1 65 ? 0.592 -9.883 9.492 1 93.12 65 THR B CA 1
ATOM 1561 C C . THR B 1 65 ? 0.207 -9.492 8.07 1 93.12 65 THR B C 1
ATOM 1563 O O . THR B 1 65 ? 0.085 -10.352 7.191 1 93.12 65 THR B O 1
ATOM 1566 N N . PHE B 1 66 ? 0.027 -8.25 7.91 1 96.25 66 PHE B N 1
ATOM 1567 C CA . PHE B 1 66 ? -0.304 -7.73 6.59 1 96.25 66 PHE B CA 1
ATOM 1568 C C . PHE B 1 66 ? 0.816 -8.016 5.598 1 96.25 66 PHE B C 1
ATOM 1570 O O . PHE B 1 66 ? 0.569 -8.531 4.508 1 96.25 66 PHE B O 1
ATOM 1577 N N . ALA B 1 67 ? 1.977 -7.637 5.98 1 97.06 67 ALA B N 1
ATOM 1578 C CA . ALA B 1 67 ? 3.135 -7.781 5.102 1 97.06 67 ALA B CA 1
ATOM 1579 C C . ALA B 1 67 ? 3.375 -9.25 4.75 1 97.06 67 ALA B C 1
ATOM 1581 O O . ALA B 1 67 ? 3.629 -9.578 3.59 1 97.06 67 ALA B O 1
ATOM 1582 N N . VAL B 1 68 ? 3.258 -10.109 5.691 1 94.88 68 VAL B N 1
ATOM 1583 C CA . VAL B 1 68 ? 3.418 -11.539 5.484 1 94.88 68 VAL B CA 1
ATOM 1584 C C . VAL B 1 68 ? 2.318 -12.055 4.559 1 94.88 68 VAL B C 1
ATOM 1586 O O . VAL B 1 68 ? 2.57 -12.891 3.686 1 94.88 68 VAL B O 1
ATOM 1589 N N . SER B 1 69 ? 1.112 -11.562 4.723 1 95.56 69 SER B N 1
ATOM 1590 C CA . SER B 1 69 ? -0.013 -11.969 3.887 1 95.56 69 SER B CA 1
ATOM 1591 C C . SER B 1 69 ? 0.213 -11.578 2.43 1 95.56 69 SER B C 1
ATOM 1593 O O . SER B 1 69 ? -0.072 -12.367 1.522 1 95.56 69 SER B O 1
ATOM 1595 N N . VAL B 1 70 ? 0.678 -10.398 2.205 1 96.25 70 VAL B N 1
ATOM 1596 C CA . VAL B 1 70 ? 0.973 -9.938 0.853 1 96.25 70 VAL B CA 1
ATOM 1597 C C . VAL B 1 70 ? 2.035 -10.828 0.221 1 96.25 70 VAL B C 1
ATOM 1599 O O . VAL B 1 70 ? 1.899 -11.25 -0.932 1 96.25 70 VAL B O 1
ATOM 1602 N N . TYR B 1 71 ? 3.059 -11.102 0.959 1 94.62 71 TYR B N 1
ATOM 1603 C CA . TYR B 1 71 ? 4.148 -11.945 0.473 1 94.62 71 TYR B CA 1
ATOM 1604 C C . TYR B 1 71 ? 3.66 -13.359 0.197 1 94.62 71 TYR B C 1
ATOM 1606 O O . TYR B 1 71 ? 4.07 -13.984 -0.783 1 94.62 71 TYR B O 1
ATOM 1614 N N . TYR B 1 72 ? 2.865 -13.844 1.095 1 88.44 72 TYR B N 1
ATOM 1615 C CA . TYR B 1 72 ? 2.297 -15.172 0.93 1 88.44 72 TYR B CA 1
ATOM 1616 C C . TYR B 1 72 ? 1.465 -15.258 -0.344 1 88.44 72 TYR B C 1
ATOM 1618 O O . TYR B 1 72 ? 1.493 -16.266 -1.046 1 88.44 72 TYR B O 1
ATOM 1626 N N . LYS B 1 73 ? 0.732 -14.227 -0.617 1 90.19 73 LYS B N 1
ATOM 1627 C CA . LYS B 1 73 ? -0.126 -14.219 -1.799 1 90.19 73 LYS B CA 1
ATOM 1628 C C . LYS B 1 73 ? 0.7 -14.117 -3.078 1 90.19 73 LYS B C 1
ATOM 1630 O O . LYS B 1 73 ? 0.355 -14.719 -4.094 1 90.19 73 LYS B O 1
ATOM 1635 N N . SER B 1 74 ? 1.696 -13.258 -3.039 1 91.31 74 SER B N 1
ATOM 1636 C CA . SER B 1 74 ? 2.543 -13.102 -4.219 1 91.31 74 SER B CA 1
ATOM 1637 C C . SER B 1 74 ? 3.885 -12.477 -3.854 1 91.31 74 SER B C 1
ATOM 1639 O O . SER B 1 74 ? 3.979 -11.266 -3.654 1 91.31 74 SER B O 1
ATOM 1641 N N . PRO B 1 75 ? 4.914 -13.328 -3.877 1 93 75 PRO B N 1
ATOM 1642 C CA . PRO B 1 75 ? 6.246 -12.781 -3.617 1 93 75 PRO B CA 1
ATOM 1643 C C . PRO B 1 75 ? 6.672 -11.742 -4.656 1 93 75 PRO B C 1
ATOM 1645 O O . PRO B 1 75 ? 7.348 -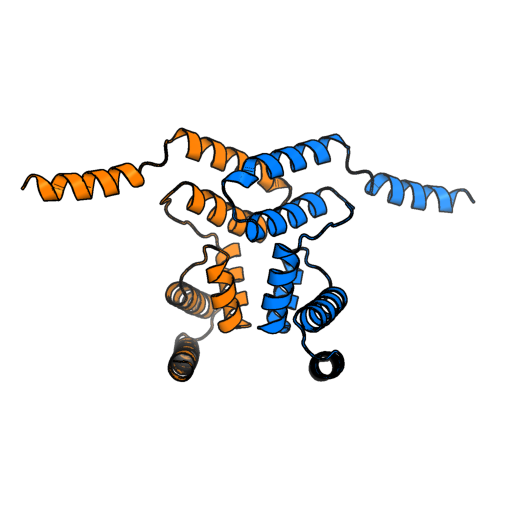10.766 -4.32 1 93 75 PRO B O 1
ATOM 1648 N N . SER B 1 76 ? 6.258 -11.969 -5.879 1 92.88 76 SER B N 1
ATOM 1649 C CA . SER B 1 76 ? 6.598 -11.031 -6.949 1 92.88 76 SER B CA 1
ATOM 1650 C C . SER B 1 76 ? 5.93 -9.68 -6.734 1 92.88 76 SER B C 1
ATOM 1652 O O . SER B 1 76 ? 6.559 -8.633 -6.922 1 92.88 76 SER B O 1
ATOM 1654 N N . CYS B 1 77 ? 4.707 -9.742 -6.32 1 94.12 77 CYS B N 1
ATOM 1655 C CA . CYS B 1 77 ? 3.979 -8.516 -6.027 1 94.12 77 CYS B CA 1
ATOM 1656 C C . CYS B 1 77 ? 4.602 -7.781 -4.844 1 94.12 77 CYS B C 1
ATOM 1658 O O . CYS B 1 77 ? 4.727 -6.559 -4.867 1 94.12 77 CYS B O 1
ATOM 1660 N N . TYR B 1 78 ? 5.012 -8.516 -3.885 1 95.88 78 TYR B N 1
ATOM 1661 C CA . TYR B 1 78 ? 5.656 -7.918 -2.721 1 95.88 78 TYR B CA 1
ATOM 1662 C C . TYR B 1 78 ? 6.922 -7.172 -3.125 1 95.88 78 TYR B C 1
ATOM 1664 O O . TYR B 1 78 ? 7.176 -6.062 -2.65 1 95.88 78 TYR B O 1
ATOM 1672 N N . ARG B 1 79 ? 7.719 -7.781 -3.971 1 95.19 79 ARG B N 1
ATOM 1673 C CA . ARG B 1 79 ? 8.938 -7.141 -4.461 1 95.19 79 ARG B CA 1
ATOM 1674 C C . ARG B 1 79 ? 8.609 -5.867 -5.234 1 95.19 79 ARG B C 1
ATOM 1676 O O . ARG B 1 79 ? 9.305 -4.855 -5.094 1 95.19 79 ARG B O 1
ATOM 1683 N N . PHE B 1 80 ? 7.625 -5.988 -5.988 1 96.5 80 PHE B N 1
ATOM 1684 C CA . PHE B 1 80 ? 7.184 -4.809 -6.727 1 96.5 80 PHE B CA 1
ATOM 1685 C C . PHE B 1 80 ? 6.766 -3.697 -5.773 1 96.5 80 PHE B C 1
ATOM 1687 O O . PHE B 1 80 ? 7.164 -2.543 -5.945 1 96.5 80 PHE B O 1
ATOM 1694 N N . LEU B 1 81 ? 5.922 -3.988 -4.77 1 97.75 81 LEU B N 1
ATOM 1695 C CA . LEU B 1 81 ? 5.477 -3.012 -3.781 1 97.75 81 LEU B CA 1
ATOM 1696 C C . LEU B 1 81 ? 6.664 -2.398 -3.045 1 97.75 81 LEU B C 1
ATOM 1698 O O . LEU B 1 81 ? 6.648 -1.212 -2.713 1 97.75 81 LEU B O 1
ATOM 1702 N N . SER B 1 82 ? 7.691 -3.217 -2.809 1 96.88 82 SER B N 1
ATOM 1703 C CA . SER B 1 82 ? 8.883 -2.766 -2.1 1 96.88 82 SER B CA 1
ATOM 1704 C C . SER B 1 82 ? 9.641 -1.713 -2.902 1 96.88 82 SER B C 1
ATOM 1706 O O . SER B 1 82 ? 10.461 -0.978 -2.352 1 96.88 82 SER B O 1
ATOM 1708 N N . THR B 1 83 ? 9.414 -1.643 -4.188 1 96.06 83 THR B N 1
ATOM 1709 C CA . THR B 1 83 ? 10.047 -0.621 -5.016 1 96.06 83 THR B CA 1
ATOM 1710 C C . THR B 1 83 ? 9.344 0.721 -4.852 1 96.06 83 THR B C 1
ATOM 1712 O O . THR B 1 83 ? 9.922 1.773 -5.121 1 96.06 83 THR B O 1
ATOM 1715 N N . LYS B 1 84 ? 8.094 0.734 -4.438 1 96.69 84 LYS B N 1
ATOM 1716 C CA . LYS B 1 84 ? 7.281 1.942 -4.305 1 96.69 84 LYS B CA 1
ATOM 1717 C C . LYS B 1 84 ? 7.152 2.357 -2.842 1 96.69 84 LYS B C 1
ATOM 1719 O O . LYS B 1 84 ? 7 3.543 -2.537 1 96.69 84 LYS B O 1
ATOM 1724 N N . PHE B 1 85 ? 7.258 1.396 -2.008 1 96.69 85 PHE B N 1
ATOM 1725 C CA . PHE B 1 85 ? 7.09 1.612 -0.576 1 96.69 85 PHE B CA 1
ATOM 1726 C C . PHE B 1 85 ? 8.273 1.055 0.199 1 96.69 85 PHE B C 1
ATOM 1728 O O . PHE B 1 85 ? 8.859 0.043 -0.194 1 96.69 85 PHE B O 1
ATOM 1735 N N . LYS B 1 86 ? 8.547 1.73 1.245 1 94.94 86 LYS B N 1
ATOM 1736 C CA . LYS B 1 86 ? 9.562 1.2 2.152 1 94.94 86 LYS B CA 1
ATOM 1737 C C . LYS B 1 86 ? 9.023 0.014 2.947 1 94.94 86 LYS B C 1
ATOM 1739 O O . LYS B 1 86 ? 8.32 0.196 3.947 1 94.94 86 LYS B O 1
ATOM 1744 N N . LEU B 1 87 ? 9.289 -1.136 2.455 1 95.44 87 LEU B N 1
ATOM 1745 C CA . LEU B 1 87 ? 8.844 -2.373 3.088 1 95.44 87 LEU B CA 1
ATOM 1746 C C . LEU B 1 87 ? 10.039 -3.199 3.559 1 95.44 87 LEU B C 1
ATOM 1748 O O . LEU B 1 87 ? 11.148 -3.041 3.047 1 95.44 87 LEU B O 1
ATOM 1752 N N . PRO B 1 88 ? 9.812 -3.982 4.609 1 95.12 88 PRO B N 1
ATOM 1753 C CA . PRO B 1 88 ? 10.898 -4.863 5.059 1 95.12 88 PRO B CA 1
ATOM 1754 C C . PRO B 1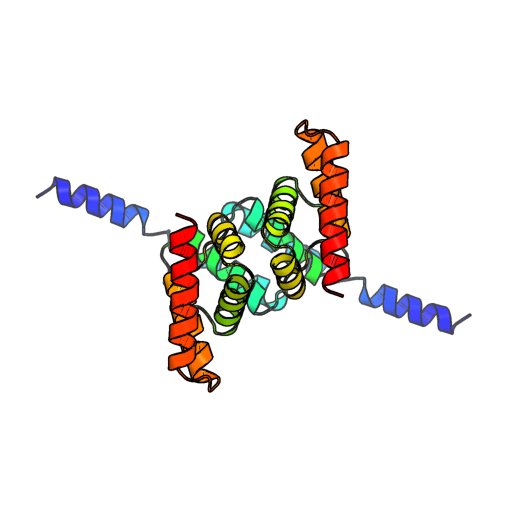 88 ? 11.391 -5.797 3.957 1 95.12 88 PRO B C 1
ATOM 1756 O O . PRO B 1 88 ? 10.617 -6.195 3.084 1 95.12 88 PRO B O 1
ATOM 1759 N N . ALA B 1 89 ? 12.672 -6.145 4.027 1 94.88 89 ALA B N 1
ATOM 1760 C CA . ALA B 1 89 ? 13.266 -7.051 3.049 1 94.88 89 ALA B CA 1
ATOM 1761 C C . ALA B 1 89 ? 12.602 -8.422 3.094 1 94.88 89 ALA B C 1
ATOM 1763 O O . ALA B 1 89 ? 12.031 -8.805 4.113 1 94.88 89 ALA B O 1
ATOM 1764 N N . VAL B 1 90 ? 12.789 -9.07 2.008 1 92 90 VAL B N 1
ATOM 1765 C CA . VAL B 1 90 ? 12.18 -10.391 1.855 1 92 90 VAL B CA 1
ATOM 1766 C C . VAL B 1 90 ? 12.664 -11.312 2.971 1 92 90 VAL B C 1
ATOM 1768 O O . VAL B 1 90 ? 11.883 -12.102 3.512 1 92 90 VAL B O 1
ATOM 1771 N N . SER B 1 91 ? 13.906 -11.242 3.355 1 93.38 91 SER B N 1
ATOM 1772 C CA . SER B 1 91 ? 14.453 -12.078 4.422 1 93.38 91 SER B CA 1
ATOM 1773 C C . SER B 1 91 ? 13.75 -11.812 5.75 1 93.38 91 SER B C 1
ATOM 1775 O O . SER B 1 91 ? 13.516 -12.734 6.531 1 93.38 91 SER B O 1
ATOM 1777 N N . THR B 1 92 ? 13.469 -10.547 6.043 1 93.88 92 THR B N 1
ATOM 1778 C CA . THR B 1 92 ? 12.734 -10.164 7.246 1 93.88 92 THR B CA 1
ATOM 1779 C C . THR B 1 92 ? 11.328 -10.742 7.23 1 93.88 92 THR B C 1
ATOM 1781 O O . THR B 1 92 ? 10.852 -11.258 8.242 1 93.88 92 THR B O 1
ATOM 1784 N N . ILE B 1 93 ? 10.664 -10.703 6.117 1 94.75 93 ILE B N 1
ATOM 1785 C CA . ILE B 1 93 ? 9.305 -11.227 5.965 1 94.75 93 ILE B CA 1
ATOM 1786 C C . ILE B 1 93 ? 9.305 -12.734 6.191 1 94.75 93 ILE B C 1
ATOM 1788 O O . ILE B 1 93 ? 8.422 -13.266 6.871 1 94.75 93 ILE B O 1
ATOM 1792 N N . GLN B 1 94 ? 10.258 -13.352 5.672 1 91.12 94 GLN B N 1
ATOM 1793 C CA . GLN B 1 94 ? 10.383 -14.797 5.836 1 91.12 94 GLN B CA 1
ATOM 1794 C C . GLN B 1 94 ? 10.562 -15.172 7.305 1 91.12 94 GLN B C 1
ATOM 1796 O O . GLN B 1 94 ? 9.984 -16.141 7.781 1 91.12 94 GLN B O 1
ATOM 1801 N N . SER B 1 95 ? 11.352 -14.398 7.953 1 92.19 95 SER B N 1
ATOM 1802 C CA . SER B 1 95 ? 11.539 -14.609 9.383 1 92.19 95 SER B CA 1
ATOM 1803 C C . SER B 1 95 ? 10.234 -14.414 10.148 1 92.19 95 SER B C 1
ATOM 1805 O O . SER B 1 95 ? 9.898 -15.211 11.031 1 92.19 95 SER B O 1
ATOM 1807 N N . TRP B 1 96 ? 9.531 -13.352 9.773 1 91.44 96 TRP B N 1
ATOM 1808 C CA . TRP B 1 96 ? 8.234 -13.094 10.391 1 91.44 96 TRP B CA 1
ATOM 1809 C C . TRP B 1 96 ? 7.273 -14.25 10.133 1 91.44 96 TRP B C 1
ATOM 1811 O O . TRP B 1 96 ? 6.527 -14.656 11.031 1 91.44 96 TRP B O 1
ATOM 1821 N N . MET B 1 97 ? 7.223 -14.711 8.953 1 88.31 97 MET B N 1
ATOM 1822 C CA . MET B 1 97 ? 6.348 -15.812 8.539 1 88.31 97 MET B CA 1
ATOM 1823 C C . MET B 1 97 ? 6.641 -17.078 9.352 1 88.31 97 MET B C 1
ATOM 1825 O O . MET B 1 97 ? 5.719 -17.734 9.812 1 88.31 97 MET B O 1
ATOM 1829 N N . SER B 1 98 ? 7.914 -17.391 9.516 1 86.25 98 SER B N 1
ATOM 1830 C CA . SER B 1 98 ? 8.336 -18.547 10.305 1 86.25 98 SER B CA 1
ATOM 1831 C C . SER B 1 98 ? 7.863 -18.422 11.75 1 86.25 98 SER B C 1
ATOM 1833 O O . SER B 1 98 ? 7.406 -19.406 12.344 1 86.25 98 SER B O 1
ATOM 1835 N N . ASN B 1 99 ? 7.977 -17.281 12.266 1 87.69 99 ASN B N 1
ATOM 1836 C CA . ASN B 1 99 ? 7.574 -17.047 13.648 1 87.69 99 ASN B CA 1
ATOM 1837 C C . ASN B 1 99 ? 6.062 -17.141 13.812 1 87.69 99 ASN B C 1
ATOM 1839 O O . ASN B 1 99 ? 5.574 -17.641 14.828 1 87.69 99 ASN B O 1
ATOM 1843 N N . LEU B 1 100 ? 5.348 -16.609 12.859 1 83.31 100 LEU B N 1
ATOM 1844 C CA . LEU B 1 100 ? 3.891 -16.656 12.906 1 83.31 100 LEU B CA 1
ATOM 1845 C C . LEU B 1 100 ? 3.379 -18.078 12.805 1 83.31 100 LEU B C 1
ATOM 1847 O O . LEU B 1 100 ? 2.4 -18.453 13.461 1 83.31 100 LEU B O 1
ATOM 1851 N N . LEU B 1 101 ? 3.975 -18.812 12 1 79.62 101 LEU B N 1
ATOM 1852 C CA . LEU B 1 101 ? 3.584 -20.203 11.82 1 79.62 101 LEU B CA 1
ATOM 1853 C C . LEU B 1 101 ? 3.908 -21.031 13.062 1 79.62 101 LEU B C 1
ATOM 1855 O O . LEU B 1 101 ? 3.133 -21.906 13.453 1 79.62 101 LEU B O 1
ATOM 1859 N N . VAL B 1 102 ? 4.906 -20.766 13.695 1 77.69 102 VAL B N 1
ATOM 1860 C CA . VAL B 1 102 ? 5.305 -21.453 14.914 1 77.69 102 VAL B CA 1
ATOM 1861 C C . VAL B 1 102 ? 4.363 -21.062 16.062 1 77.69 102 VAL B C 1
ATOM 1863 O O . VAL B 1 102 ? 3.934 -21.922 16.828 1 77.69 102 VAL B O 1
ATOM 1866 N N . ASN B 1 103 ? 4.102 -19.797 16.047 1 78.12 103 ASN B N 1
ATOM 1867 C CA . ASN B 1 103 ? 3.225 -19.312 17.094 1 78.12 103 ASN B CA 1
ATOM 1868 C C . ASN B 1 103 ? 1.797 -19.828 16.922 1 78.12 103 ASN B C 1
ATOM 1870 O O . ASN B 1 103 ? 1.064 -19.984 17.906 1 78.12 103 ASN B O 1
ATOM 1874 N N . GLU B 1 104 ? 1.36 -19.953 15.742 1 76.88 104 GLU B N 1
ATOM 1875 C CA . GLU B 1 104 ? 0.022 -20.469 15.477 1 76.88 104 GLU B CA 1
ATOM 1876 C C . GLU B 1 104 ? -0.022 -21.984 15.602 1 76.88 104 GLU B C 1
ATOM 1878 O O . GLU B 1 104 ? -1.063 -22.609 15.375 1 76.88 104 GLU B O 1
ATOM 1883 N N . GLY B 1 105 ? 0.881 -22.609 16.141 1 66.19 105 GLY B N 1
ATOM 1884 C CA . GLY B 1 105 ? 0.901 -24.047 16.375 1 66.19 105 GLY B CA 1
ATOM 1885 C C . GLY B 1 105 ? 1.386 -24.844 15.18 1 66.19 105 GLY B C 1
ATOM 1886 O O . GLY B 1 105 ? 1.158 -26.047 15.102 1 66.19 105 GLY B O 1
ATOM 1887 N N . PHE B 1 106 ? 1.635 -24.203 14.117 1 63.09 106 PHE B N 1
ATOM 1888 C CA . PHE B 1 106 ? 2.209 -24.969 13.023 1 63.09 106 PHE B CA 1
ATOM 1889 C C . PHE B 1 106 ? 3.607 -25.469 13.375 1 63.09 106 PHE B C 1
ATOM 1891 O O . PHE B 1 106 ? 4.332 -24.797 14.125 1 63.09 106 PHE B O 1
ATOM 1898 N N . CYS B 1 107 ? 3.871 -26.734 13.016 1 59.25 107 CYS B N 1
ATOM 1899 C CA . CYS B 1 107 ? 5.137 -27.406 13.312 1 59.25 107 CYS B CA 1
ATOM 1900 C C . CYS B 1 107 ? 6.297 -26.688 12.625 1 59.25 107 CYS B C 1
ATOM 1902 O O . CYS B 1 107 ? 6.262 -26.453 11.414 1 59.25 107 CYS B O 1
ATOM 1904 N N . PRO B 1 108 ? 7.207 -26.25 13.391 1 56.81 108 PRO B N 1
ATOM 1905 C CA . PRO B 1 108 ? 8.391 -25.594 12.859 1 56.81 108 PRO B CA 1
ATOM 1906 C C . PRO B 1 108 ? 8.961 -26.281 11.625 1 56.81 108 PRO B C 1
ATOM 1908 O O . PRO B 1 108 ? 9.516 -25.625 10.734 1 56.81 108 PRO B O 1
ATOM 1911 N N . ASN B 1 109 ? 8.844 -27.5 11.633 1 60.03 109 ASN B N 1
ATOM 1912 C CA . ASN B 1 109 ? 9.367 -28.266 10.508 1 60.03 109 ASN B CA 1
ATOM 1913 C C . ASN B 1 109 ? 8.617 -27.969 9.219 1 60.03 109 ASN B C 1
ATOM 1915 O O . ASN B 1 109 ? 9.219 -27.891 8.148 1 60.03 109 ASN B O 1
ATOM 1919 N N . LEU B 1 110 ? 7.414 -27.875 9.203 1 57.41 110 LEU B N 1
ATOM 1920 C CA . LEU B 1 110 ? 6.617 -27.609 8.008 1 57.41 110 LEU B CA 1
ATOM 1921 C C . LEU B 1 110 ? 6.898 -26.203 7.48 1 57.41 110 LEU B C 1
ATOM 1923 O O . LEU B 1 110 ? 6.965 -26 6.266 1 57.41 110 LEU B O 1
ATOM 1927 N N . LEU B 1 111 ? 7.203 -25.375 8.359 1 58.91 111 LEU B N 1
ATOM 1928 C CA . LEU B 1 111 ? 7.504 -23.984 8.016 1 58.91 111 LEU B CA 1
ATOM 1929 C C . LEU B 1 111 ? 8.844 -23.891 7.297 1 58.91 111 LEU B C 1
ATOM 1931 O O . LEU B 1 111 ? 8.984 -23.125 6.336 1 58.91 111 LEU B O 1
ATOM 1935 N N . ARG B 1 112 ? 9.82 -24.641 7.789 1 58.81 112 ARG B N 1
ATOM 1936 C CA . ARG B 1 112 ? 11.117 -24.719 7.117 1 58.81 112 ARG B CA 1
ATOM 1937 C C . ARG B 1 112 ? 10.961 -25.219 5.688 1 58.81 112 ARG B C 1
ATOM 1939 O O . ARG B 1 112 ? 11.664 -24.766 4.781 1 58.81 112 ARG B O 1
ATOM 1946 N N . LEU B 1 113 ? 10.055 -26 5.504 1 58.56 113 LEU B N 1
ATOM 1947 C CA . LEU B 1 113 ? 9.828 -26.531 4.164 1 58.56 113 LEU B CA 1
ATOM 1948 C C . LEU B 1 113 ? 9.227 -25.469 3.252 1 58.56 113 LEU B C 1
ATOM 1950 O O . LEU B 1 113 ? 9.594 -25.375 2.078 1 58.56 113 LEU B O 1
ATOM 1954 N N . LEU B 1 114 ? 8.422 -24.719 3.777 1 58.44 114 LEU B N 1
ATOM 1955 C CA . LEU B 1 114 ? 7.809 -23.656 2.994 1 58.44 114 LEU B CA 1
ATOM 1956 C C . LEU B 1 114 ? 8.82 -22.562 2.678 1 58.44 114 LEU B C 1
ATOM 1958 O O . LEU B 1 114 ? 8.836 -22.031 1.564 1 58.44 114 LEU B O 1
ATOM 1962 N N . GLU B 1 115 ? 9.656 -22.312 3.674 1 59.66 115 GLU B N 1
ATOM 1963 C CA . GLU B 1 115 ? 10.766 -21.391 3.471 1 59.66 115 GLU B CA 1
ATOM 1964 C C . GLU B 1 115 ? 11.68 -21.859 2.344 1 59.66 115 GLU B C 1
ATOM 1966 O O . GLU B 1 115 ? 12.102 -21.062 1.5 1 59.66 115 GLU B O 1
ATOM 1971 N N . LEU B 1 116 ? 11.984 -23.109 2.352 1 56.34 116 LEU B N 1
ATOM 1972 C CA . LEU B 1 116 ? 12.852 -23.703 1.345 1 56.34 116 LEU B CA 1
ATOM 1973 C C . LEU B 1 116 ? 12.219 -23.641 -0.038 1 56.34 116 LEU B C 1
ATOM 1975 O O . LEU B 1 116 ? 12.898 -23.391 -1.032 1 56.34 116 LEU B O 1
ATOM 1979 N N . ARG B 1 117 ? 10.984 -23.812 0.058 1 55.78 117 ARG B N 1
ATOM 1980 C CA . ARG B 1 117 ? 10.297 -23.734 -1.228 1 55.78 117 ARG B CA 1
ATOM 1981 C C . ARG B 1 117 ? 10.32 -22.312 -1.778 1 55.78 117 ARG B C 1
ATOM 1983 O O . ARG B 1 117 ? 10.531 -22.109 -2.977 1 55.78 117 ARG B O 1
ATOM 1990 N N . CYS B 1 118 ? 10.109 -21.469 -0.981 1 56.16 118 CYS B N 1
ATOM 1991 C CA . CYS B 1 118 ? 10.133 -20.078 -1.413 1 56.16 118 CYS B CA 1
ATOM 1992 C C . CYS B 1 118 ? 11.539 -19.656 -1.838 1 56.16 118 CYS B C 1
ATOM 1994 O O . CYS B 1 118 ? 11.703 -18.953 -2.836 1 56.16 118 CYS B O 1
ATOM 1996 N N . ARG B 1 119 ? 12.547 -20.156 -1.186 1 54.5 119 ARG B N 1
ATOM 1997 C CA . ARG B 1 119 ? 13.93 -19.906 -1.584 1 54.5 119 ARG B CA 1
ATOM 1998 C C . ARG B 1 119 ? 14.227 -20.531 -2.943 1 54.5 119 ARG B C 1
ATOM 2000 O O . ARG B 1 119 ? 14.961 -19.969 -3.746 1 54.5 119 ARG B O 1
ATOM 2007 N N . SER B 1 120 ? 13.664 -21.688 -3.084 1 55.34 120 SER B N 1
ATOM 2008 C CA . SER B 1 120 ? 13.859 -22.375 -4.355 1 55.34 120 SER B CA 1
ATOM 2009 C C . SER B 1 120 ? 13.203 -21.625 -5.504 1 55.34 120 SER B C 1
ATOM 2011 O O . SER B 1 120 ? 13.734 -21.594 -6.613 1 55.34 120 SER B O 1
ATOM 2013 N N . LEU B 1 121 ? 12.164 -21.078 -5.164 1 51.84 121 LEU B N 1
ATOM 2014 C CA . LEU B 1 121 ? 11.492 -20.281 -6.18 1 51.84 121 LEU B CA 1
ATOM 2015 C C . LEU B 1 121 ? 12.289 -19.016 -6.488 1 51.84 121 LEU B C 1
ATOM 2017 O O . LEU B 1 121 ? 12.344 -18.578 -7.645 1 51.84 121 LEU B O 1
ATOM 2021 N N . GLU B 1 122 ? 12.859 -18.406 -5.547 1 53.56 122 GLU B N 1
ATOM 2022 C CA . GLU B 1 122 ? 13.727 -17.25 -5.75 1 53.56 122 GLU B CA 1
ATOM 2023 C C . GLU B 1 122 ? 14.93 -17.609 -6.613 1 53.56 122 GLU B C 1
ATOM 2025 O O . GLU B 1 122 ? 15.391 -16.797 -7.414 1 53.56 122 GLU B O 1
ATOM 2030 N N . GLU B 1 123 ? 15.516 -18.797 -6.387 1 49.53 123 GLU B N 1
ATOM 2031 C CA . GLU B 1 123 ? 16.656 -19.266 -7.168 1 49.53 123 GLU B CA 1
ATOM 2032 C C . GLU B 1 123 ? 16.266 -19.5 -8.625 1 49.53 123 GLU B C 1
ATOM 2034 O O . GLU B 1 123 ? 17.062 -19.266 -9.531 1 49.53 123 GLU B O 1
ATOM 2039 N N . LYS B 1 124 ? 15.086 -19.906 -8.891 1 47.94 124 LYS B N 1
ATOM 2040 C CA . LYS B 1 124 ? 14.672 -20.156 -10.266 1 47.94 124 LYS B CA 1
ATOM 2041 C C . LYS B 1 124 ? 14.414 -18.844 -11.008 1 47.94 124 LYS B C 1
ATOM 2043 O O . LYS B 1 124 ? 14.625 -18.766 -12.227 1 47.94 124 LYS B O 1
ATOM 2048 N N . ASP B 1 125 ? 14.086 -17.922 -10.359 1 47.41 125 ASP B N 1
ATOM 2049 C CA . ASP B 1 125 ? 13.805 -16.656 -11.016 1 47.41 125 ASP B CA 1
ATOM 2050 C C . ASP B 1 125 ? 15.086 -15.836 -11.195 1 47.41 125 ASP B C 1
ATOM 2052 O O . ASP B 1 125 ? 15.062 -14.75 -11.773 1 47.41 125 ASP B O 1
ATOM 2056 N N . ARG B 1 126 ? 16.172 -16.156 -10.609 1 42.84 126 ARG B N 1
ATOM 2057 C CA . ARG B 1 126 ? 17.469 -15.539 -10.898 1 42.84 126 ARG B CA 1
ATOM 2058 C C . ARG B 1 126 ? 18.141 -16.219 -12.094 1 42.84 126 ARG B C 1
ATOM 2060 O O . ARG B 1 126 ? 18.047 -17.438 -12.25 1 42.84 126 ARG B O 1
#

Secondary structure (DSSP, 8-state):
-HHHHHHHHHHHHHT---HHHHHHHHHHHHHHGGGS-HHHHHHHHHHHHHHH-----PPPHHHHHHHHHHHHH-HHHHHHHHHHS----HHHHHHHHHHHHHHTT--HHHHHHHHHHHHHHHHHT-/-HHHHHHHHHHHHHT---HHHHHHHHHHHHHHGGGS-HHHHHHHHHHHHHHH-----PPPHHHHHHHHHHHHH-HHHHHHHHHHS----HHHHHHHHHHHHHHTT--HHHHHHHHHHHHHHHHHT-

InterPro domains:
  IPR021896 THAP9-like, helix-turn-helix domain [PF12017] (28-96)

Sequence (252 aa):
MYLKNKAIKRLQQRKRTKPTTLANVEQIISAMEPYLTKVQHSLISIQLRAAVGKVKRCYNKEFKTFAVSVYYKSPSCYRFLSTKFKLPAVSTIQSWMSNLLVNEGFCPNLLRLLELRCRSLEEKDRMYLKNKAIKRLQQRKRTKPTTLANVEQIISAMEPYLTKVQHSLISIQLRAAVGKVKRCYNKEFKTFAVSVYYKSPSCYRFLSTKFKLPAVSTIQSWMSNLLVNEGFCPNLLRLLELRCRSLEEKDR

Nearest PDB structures (foldseek):
  3hxd-assembly1_A  TM=2.534E-01  e=5.309E+00  Rattus norvegicus
  3hxd-assembly1_A  TM=2.548E-01  e=5.881E+00  Rattus norvegicus

Radius of gyration: 22.09 Å; Cα contacts (8 Å, |Δi|>4): 181; chains: 2; bounding box: 89×49×48 Å

Organism: Caligus rogercresseyi (NCBI:txid217165)

Foldseek 3Di:
DVVVVVVVVVVVVVAPLPPVLVVVLVVVLVVCVVPDDPQVSLQVSQQSNVVSHDDDRDHDPSNLVVLLVQCVVPVVVSVVVVVVGVDDDPVVNLVSQLVVCVVVVHDSVVSVVVSVVVVVVVVVVD/DVVVVVVVVVVVVVACLPPVLVVVLVVVLVVCVVVDDPQVSLQVSQQSNVVSHDDDRDHDPSNLVVLLVQCVVPVVVSVVVVVVGVDDDPVVNLVSQLVVCVVVVHDSVVSVVVSVVVVVVVVVVD

Solvent-accessible surface area (backbone atoms only — not comparable to full-atom values): 14193 Å² total; per-residue (Å²): 122,69,69,65,49,52,57,50,46,53,56,52,55,70,58,56,48,57,68,67,58,52,52,52,49,52,50,50,49,60,69,47,46,88,57,41,54,70,46,54,41,48,56,52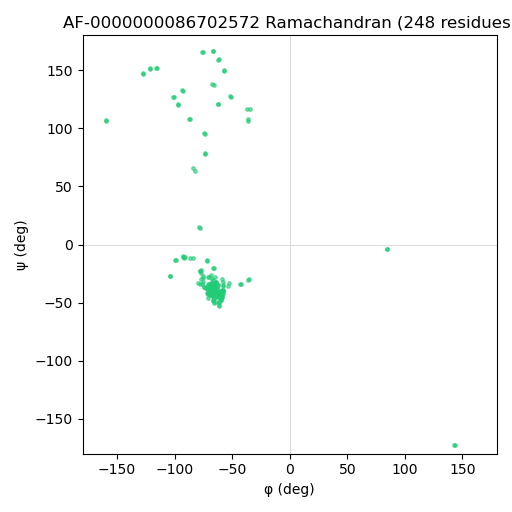,43,49,42,51,46,55,56,55,34,93,57,85,82,82,78,52,68,60,41,51,53,48,55,35,48,45,37,70,64,28,56,68,42,38,54,55,49,43,75,75,37,84,57,80,53,70,69,56,42,51,52,50,45,49,51,51,38,40,70,71,66,41,57,63,67,61,44,54,49,52,52,49,47,52,50,50,51,56,56,66,75,98,124,69,71,64,49,49,57,48,44,52,57,53,54,71,56,56,47,57,68,66,57,52,52,54,50,52,51,49,49,60,68,45,45,87,57,44,53,73,46,53,40,48,56,51,44,49,40,50,47,55,56,53,35,94,56,85,82,82,78,52,70,61,41,52,52,49,54,35,48,45,36,70,65,26,55,68,40,40,55,54,47,43,74,76,38,83,55,81,52,70,71,57,41,50,52,50,46,48,50,51,39,40,70,71,66,41,58,61,66,62,45,52,51,52,52,48,49,52,51,50,53,54,57,66,74,99